Protein AF-0000000080637909 (afdb_homodimer)

Radius of gyration: 21.14 Å; Cα contacts (8 Å, |Δi|>4): 666; chains: 2; bounding box: 39×73×44 Å

Foldseek 3Di:
DKEKEKAKDDDDAFAKIKIKMWIDDPHDTDMDMAIAGTDGRLLRRLVNLLVRLVPDAFAAAYEYEYQDPSNVCCQVPNVVVCVVLVQADPVRHHNPPVVSSVSVNVSPVRYRYHYDHDHQPPPPPVNVVRVVRGVVNSVVNND/DKEKEKAKDDDDAFAKIKIKMWIDDPHDTDMDMAIAGTDGRLLRRLVNLLVRLVPDAFAAAYEYEDQDPSNVCCQVPNVVVCVVLVQADPVRHHNPPVVSSVSNNVSPVRYHYHYDHDHQPPPDPVNVVRVVRGVVNSVVNND

Nearest PDB structures (foldseek):
  3aa2-assembly1_A  TM=9.594E-01  e=4.935E-21  Escherichia coli K-12
  2z1g-assembly1_A  TM=9.583E-01  e=9.365E-21  Escherichia coli
  3aa4-assembly1_A  TM=9.532E-01  e=1.290E-20  Escherichia coli K-12
  1kva-assembly1_A  TM=9.409E-01  e=1.065E-20  Escherichia coli
  1f21-assembly1_A  TM=9.554E-01  e=2.154E-20  Escherichia coli

Organism: Winmispira thermophila (strain ATCC 700085 / DSM 6578 / Z-1203) (NCBI:txid869211)

Secondary structure (DSSP, 8-state):
-EEEEEEEEESSSSEEEEEEEEEEETTEEEEEEEEEEEE-HHHHHHHHHHHHHTTS-TT-EEEEEE--HHHHHIIIIIHHHHHHTTSB-TTSPBPTTHHHHHHHHHHHTTSEEEEEE--TTS--HHHHHHHHHHHHHHHHHH-/-EEEEEEEEESSSSEEEEEEEEEEETTEEEEEEEEEEEE-HHHHHHHHHHHHHTTS-TT-EEEEEE--HHHHHIIIIIHHHHHHTTSB-TTSPBPTTHHHHHHHHHHHTTSEEEEEE--TT---HHHHHHHHHHHHHHHHHH-

Structure (mmCIF, N/CA/C/O backbone):
data_AF-0000000080637909-model_v1
#
loop_
_entity.id
_entity.type
_entity.pdbx_description
1 polymer 'Ribonuclease H'
#
loop_
_atom_site.group_PDB
_atom_site.id
_atom_site.type_symbol
_atom_site.label_atom_id
_atom_site.label_alt_id
_atom_site.label_comp_id
_atom_site.label_asym_id
_atom_site.label_entity_id
_atom_site.label_seq_id
_atom_site.pdbx_PDB_ins_code
_atom_site.Cartn_x
_atom_site.Cartn_y
_atom_site.Cartn_z
_atom_site.occupancy
_atom_site.B_iso_or_equiv
_atom_site.auth_seq_id
_atom_site.auth_comp_id
_atom_site.auth_asym_id
_atom_site.auth_atom_id
_atom_site.pdbx_PDB_model_num
ATOM 1 N N . MET A 1 1 ? -15.547 -10.211 4.965 1 89.69 1 MET A N 1
ATOM 2 C CA . MET A 1 1 ? -14.805 -10.664 3.799 1 89.69 1 MET A CA 1
ATOM 3 C C . MET A 1 1 ? -13.602 -9.766 3.531 1 89.69 1 MET A C 1
ATOM 5 O O . MET A 1 1 ? -13.711 -8.539 3.607 1 89.69 1 MET A O 1
ATOM 9 N N . ILE A 1 2 ? -12.445 -10.398 3.295 1 95.12 2 ILE A N 1
ATOM 10 C CA . ILE A 1 2 ? -11.211 -9.672 3.006 1 95.12 2 ILE A CA 1
ATOM 11 C C . ILE A 1 2 ? -10.961 -9.664 1.501 1 95.12 2 ILE A C 1
ATOM 13 O O . ILE A 1 2 ? -11.023 -10.703 0.846 1 95.12 2 ILE A O 1
ATOM 17 N N . GLU A 1 3 ? -10.844 -8.461 0.945 1 95.62 3 GLU A N 1
ATOM 18 C CA . GLU A 1 3 ? -10.5 -8.352 -0.469 1 95.62 3 GLU A CA 1
ATOM 19 C C . GLU A 1 3 ? -8.992 -8.195 -0.662 1 95.62 3 GLU A C 1
ATOM 21 O O . GLU A 1 3 ? -8.359 -7.395 0.017 1 95.62 3 GLU A O 1
ATOM 26 N N . VAL A 1 4 ? -8.5 -9 -1.581 1 96.81 4 VAL A N 1
ATOM 27 C CA . VAL A 1 4 ? -7.074 -8.992 -1.866 1 96.81 4 VAL A CA 1
ATOM 28 C C . VAL A 1 4 ? -6.844 -8.766 -3.359 1 96.81 4 VAL A C 1
ATOM 30 O O . VAL A 1 4 ? -7.359 -9.508 -4.195 1 96.81 4 VAL A O 1
ATOM 33 N N . TYR A 1 5 ? -6.117 -7.738 -3.648 1 96.25 5 TYR A N 1
ATOM 34 C CA . TYR A 1 5 ? -5.695 -7.453 -5.016 1 96.25 5 TYR A CA 1
ATOM 35 C C . TYR A 1 5 ? -4.199 -7.688 -5.184 1 96.25 5 TYR A C 1
ATOM 37 O O . TYR A 1 5 ? -3.402 -7.332 -4.312 1 96.25 5 TYR A O 1
ATOM 45 N N . THR A 1 6 ? -3.816 -8.328 -6.301 1 97.31 6 THR A N 1
ATOM 46 C CA . THR A 1 6 ? -2.406 -8.656 -6.48 1 97.31 6 THR A CA 1
ATOM 47 C C . THR A 1 6 ? -1.979 -8.414 -7.926 1 97.31 6 THR A C 1
ATOM 49 O O . THR A 1 6 ? -2.807 -8.445 -8.836 1 97.31 6 THR A O 1
ATOM 52 N N . ASP A 1 7 ? -0.712 -8.156 -8.07 1 97.12 7 ASP A N 1
ATOM 53 C CA . ASP A 1 7 ? -0.132 -8.047 -9.406 1 97.12 7 ASP A CA 1
ATOM 54 C C . ASP A 1 7 ? 1.369 -8.328 -9.375 1 97.12 7 ASP A C 1
ATOM 56 O O . ASP A 1 7 ? 2.029 -8.086 -8.359 1 97.12 7 ASP A O 1
ATOM 60 N N . GLY A 1 8 ? 1.866 -8.922 -10.43 1 97.69 8 GLY A N 1
ATOM 61 C CA . GLY A 1 8 ? 3.285 -9.086 -10.703 1 97.69 8 GLY A CA 1
ATOM 62 C C . GLY A 1 8 ? 3.719 -8.438 -12.008 1 97.69 8 GLY A C 1
ATOM 63 O O . GLY A 1 8 ? 2.91 -8.273 -12.922 1 97.69 8 GLY A O 1
ATOM 64 N N . ALA A 1 9 ? 4.953 -8.039 -12.016 1 97.31 9 ALA A N 1
ATOM 65 C CA . ALA A 1 9 ? 5.516 -7.41 -13.211 1 97.31 9 ALA A CA 1
ATOM 66 C C . ALA A 1 9 ? 6.969 -7.824 -13.414 1 97.31 9 ALA A C 1
ATOM 68 O O . ALA A 1 9 ? 7.66 -8.172 -12.461 1 97.31 9 ALA A O 1
ATOM 69 N N . CYS A 1 10 ? 7.367 -7.832 -14.633 1 97.81 10 CYS A N 1
ATOM 70 C CA . CYS A 1 10 ? 8.758 -8.109 -14.977 1 97.81 10 CYS A CA 1
ATOM 71 C C . CYS A 1 10 ? 9.195 -7.27 -16.172 1 97.81 10 CYS A C 1
ATOM 73 O O . CYS A 1 10 ? 8.445 -7.109 -17.141 1 97.81 10 CYS A O 1
ATOM 75 N N . LYS A 1 11 ? 10.352 -6.637 -15.977 1 96.62 11 LYS A N 1
ATOM 76 C CA . LYS A 1 11 ? 11.008 -5.98 -17.109 1 96.62 11 LYS A CA 1
ATOM 77 C C . LYS A 1 11 ? 11.977 -6.93 -17.812 1 96.62 11 LYS A C 1
ATOM 79 O O . LYS A 1 11 ? 13.117 -7.086 -17.375 1 96.62 11 LYS A O 1
ATOM 84 N N . GLY A 1 12 ? 11.539 -7.418 -18.859 1 94.38 12 GLY A N 1
ATOM 85 C CA . GLY A 1 12 ? 12.219 -8.586 -19.391 1 94.38 12 GLY A CA 1
ATOM 86 C C . GLY A 1 12 ? 11.805 -9.875 -18.703 1 94.38 12 GLY A C 1
ATOM 87 O O . GLY A 1 12 ? 11.516 -9.875 -17.5 1 94.38 12 GLY A O 1
ATOM 88 N N . ASN A 1 13 ? 11.742 -10.93 -19.438 1 96.75 13 ASN A N 1
ATOM 89 C CA . ASN A 1 13 ? 11.305 -12.195 -18.859 1 96.75 13 ASN A CA 1
ATOM 90 C C . ASN A 1 13 ? 12.141 -13.367 -19.375 1 96.75 13 ASN A C 1
ATOM 92 O O . ASN A 1 13 ? 11.789 -14.008 -20.359 1 96.75 13 ASN A O 1
ATOM 96 N N . PRO A 1 14 ? 13.211 -13.68 -18.531 1 97.81 14 PRO A N 1
ATOM 97 C CA . PRO A 1 14 ? 13.477 -13.203 -17.172 1 97.81 14 PRO A CA 1
ATOM 98 C C . PRO A 1 14 ? 14.109 -11.812 -17.156 1 97.81 14 PRO A C 1
ATOM 100 O O . PRO A 1 14 ? 14.609 -11.336 -18.172 1 97.81 14 PRO A O 1
ATOM 103 N N . GLY A 1 15 ? 14.031 -11.094 -16.031 1 98.19 15 GLY A N 1
ATOM 104 C CA . GLY A 1 15 ? 14.578 -9.773 -15.742 1 98.19 15 GLY A CA 1
ATOM 105 C C . GLY A 1 15 ? 14.148 -9.227 -14.398 1 98.19 15 GLY A C 1
ATOM 106 O O . GLY A 1 15 ? 13.641 -9.969 -13.555 1 98.19 15 GLY A O 1
ATOM 107 N N . PRO A 1 16 ? 14.414 -7.961 -14.188 1 97.94 16 PRO A N 1
ATOM 108 C CA . PRO A 1 16 ? 13.922 -7.363 -12.945 1 97.94 16 PRO A CA 1
ATOM 109 C C . PRO A 1 16 ? 12.406 -7.484 -12.781 1 97.94 16 PRO A C 1
ATOM 111 O O . PRO A 1 16 ? 11.664 -7.188 -13.719 1 97.94 16 PRO A O 1
ATOM 114 N N . GLY A 1 17 ? 12.008 -7.977 -11.609 1 98.19 17 GLY A N 1
ATOM 115 C CA . GLY A 1 17 ? 10.586 -8.18 -11.352 1 98.19 17 GLY A CA 1
ATOM 116 C C . GLY A 1 17 ? 10.117 -7.527 -10.07 1 98.19 17 GLY A C 1
ATOM 117 O O . GLY A 1 17 ? 10.922 -7.176 -9.203 1 98.19 17 GLY A O 1
ATOM 118 N N . GLY A 1 18 ? 8.859 -7.312 -10.039 1 98.31 18 GLY A N 1
ATOM 119 C CA . GLY A 1 18 ? 8.18 -6.777 -8.859 1 98.31 18 GLY A CA 1
ATOM 120 C C . GLY A 1 18 ? 6.852 -7.449 -8.578 1 98.31 18 GLY A C 1
ATOM 121 O O . GLY A 1 18 ? 6.184 -7.93 -9.5 1 98.31 18 GLY A O 1
ATOM 122 N N . TRP A 1 19 ? 6.531 -7.543 -7.309 1 98.56 19 TRP A N 1
ATOM 123 C CA . TRP A 1 19 ? 5.219 -8.008 -6.859 1 98.56 19 TRP A CA 1
ATOM 124 C C . TRP A 1 19 ? 4.559 -6.973 -5.953 1 98.56 19 TRP A C 1
ATOM 126 O O . TRP A 1 19 ? 5.242 -6.18 -5.301 1 98.56 19 TRP A O 1
ATOM 136 N N . ALA A 1 20 ? 3.271 -6.938 -5.945 1 98.56 20 ALA A N 1
ATOM 137 C CA . ALA A 1 20 ? 2.523 -6.047 -5.059 1 98.56 20 ALA A CA 1
ATOM 138 C C . ALA A 1 20 ? 1.167 -6.645 -4.699 1 98.56 20 ALA A C 1
ATOM 140 O O . ALA A 1 20 ? 0.594 -7.414 -5.473 1 98.56 20 ALA A O 1
ATOM 141 N N . TYR A 1 21 ? 0.692 -6.305 -3.535 1 98.31 21 TYR A N 1
ATOM 142 C CA . TYR A 1 21 ? -0.676 -6.633 -3.148 1 98.31 21 TYR A CA 1
ATOM 143 C C . TYR A 1 21 ? -1.305 -5.496 -2.354 1 98.31 21 TYR A C 1
ATOM 145 O O . TYR A 1 21 ? -0.597 -4.637 -1.8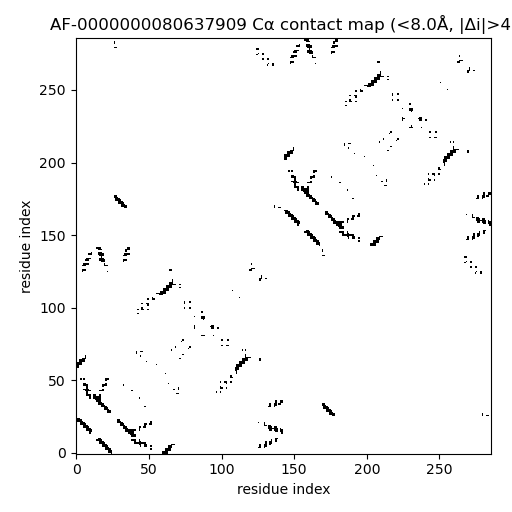19 1 98.31 21 TYR A O 1
ATOM 153 N N . VAL A 1 22 ? -2.551 -5.445 -2.355 1 97.62 22 VAL A N 1
ATOM 154 C CA . VAL A 1 22 ? -3.367 -4.609 -1.48 1 97.62 22 VAL A CA 1
ATOM 155 C C . VAL A 1 22 ? -4.434 -5.461 -0.799 1 97.62 22 VAL A C 1
ATOM 157 O O . VAL A 1 22 ? -5.148 -6.219 -1.462 1 97.62 22 VAL A O 1
ATOM 160 N N . VAL A 1 23 ? -4.492 -5.402 0.494 1 97.69 23 VAL A N 1
ATOM 161 C CA . VAL A 1 23 ? -5.531 -6.047 1.293 1 97.69 23 VAL A CA 1
ATOM 162 C C . VAL A 1 23 ? -6.504 -4.996 1.823 1 97.69 23 VAL A C 1
ATOM 164 O O . VAL A 1 23 ? -6.086 -4.004 2.432 1 97.69 23 VAL A O 1
ATOM 167 N N . VAL A 1 24 ? -7.758 -5.164 1.55 1 95.5 24 VAL A N 1
ATOM 168 C CA . VAL A 1 24 ? -8.781 -4.215 1.975 1 95.5 24 VAL A CA 1
ATOM 169 C C . VAL A 1 24 ? -9.727 -4.883 2.971 1 95.5 24 VAL A C 1
ATOM 171 O O . VAL A 1 24 ? -10.258 -5.965 2.703 1 95.5 24 VAL A O 1
ATOM 174 N N . ARG A 1 25 ? -9.875 -4.191 4.148 1 90.88 25 ARG A N 1
ATOM 175 C CA . ARG A 1 25 ? -10.773 -4.617 5.219 1 90.88 25 ARG A CA 1
ATOM 176 C C . ARG A 1 25 ? -11.609 -3.447 5.727 1 90.88 25 ARG A C 1
ATOM 178 O O . ARG A 1 25 ? -11.07 -2.465 6.242 1 90.88 25 ARG A O 1
ATOM 185 N N . ASP A 1 26 ? -12.969 -3.473 5.668 1 82.62 26 ASP A N 1
ATOM 186 C CA . ASP A 1 26 ? -13.883 -2.51 6.273 1 82.62 26 ASP A CA 1
ATOM 187 C C . ASP A 1 26 ? -13.469 -1.077 5.945 1 82.62 26 ASP A C 1
ATOM 189 O O . ASP A 1 26 ? -13.414 -0.224 6.832 1 82.62 26 ASP A O 1
ATOM 193 N N . GLY A 1 27 ? -12.992 -0.834 4.73 1 78.25 27 GLY A N 1
ATOM 194 C CA . GLY A 1 27 ? -12.758 0.526 4.273 1 78.25 27 GLY A CA 1
ATOM 195 C C . GLY A 1 27 ? -11.328 0.988 4.48 1 78.25 27 GLY A C 1
ATOM 196 O O . GLY A 1 27 ? -10.945 2.072 4.031 1 78.25 27 GLY A O 1
ATOM 197 N N . GLU A 1 28 ? -10.586 0.271 5.246 1 90.12 28 GLU A N 1
ATOM 198 C CA . GLU A 1 28 ? -9.156 0.509 5.414 1 90.12 28 GLU A CA 1
ATOM 199 C C . GLU A 1 28 ? -8.336 -0.638 4.832 1 90.12 28 GLU A C 1
ATOM 201 O O . GLU A 1 28 ? -8.883 -1.691 4.496 1 90.12 28 GLU A O 1
ATOM 206 N N . GLY A 1 29 ? -7.078 -0.314 4.633 1 94.88 29 GLY A N 1
ATOM 207 C CA . GLY A 1 29 ? -6.285 -1.421 4.117 1 94.88 29 GLY A CA 1
ATOM 208 C C . GLY A 1 29 ? -4.793 -1.148 4.137 1 94.88 29 GLY A C 1
ATOM 209 O O . GLY A 1 29 ? -4.352 -0.13 4.672 1 94.88 29 GLY A O 1
ATOM 210 N N . GLU A 1 30 ? -4.125 -2.156 3.713 1 96.88 30 GLU A N 1
ATOM 211 C CA . GLU A 1 30 ? -2.668 -2.115 3.619 1 96.88 30 GLU A CA 1
ATOM 212 C C . GLU A 1 30 ? -2.18 -2.744 2.316 1 96.88 30 GLU A C 1
ATOM 214 O O . GLU A 1 30 ? -2.895 -3.533 1.695 1 96.88 30 GLU A O 1
ATOM 219 N N . GLY A 1 31 ? -1.031 -2.316 1.923 1 96.88 31 GLY A N 1
ATOM 220 C CA . GLY A 1 31 ? -0.341 -2.9 0.784 1 96.88 31 GLY A CA 1
ATOM 221 C C . GLY A 1 31 ? 1.138 -3.127 1.033 1 96.88 31 GLY A C 1
ATOM 222 O O . GLY A 1 31 ? 1.687 -2.643 2.025 1 96.88 31 GLY A O 1
ATOM 223 N N . ALA A 1 32 ? 1.689 -3.926 0.204 1 98.19 32 ALA A N 1
ATOM 224 C CA . ALA A 1 32 ? 3.137 -4.121 0.196 1 98.19 32 ALA A CA 1
ATOM 225 C C . ALA A 1 32 ? 3.639 -4.449 -1.206 1 98.19 32 ALA A C 1
ATOM 227 O O . ALA A 1 32 ? 2.85 -4.781 -2.094 1 98.19 32 ALA A O 1
ATOM 228 N N . PHE A 1 33 ? 4.867 -4.246 -1.391 1 98.38 33 PHE A N 1
ATOM 229 C CA . PHE A 1 33 ? 5.508 -4.531 -2.67 1 98.38 33 PHE A CA 1
ATOM 230 C C . PHE A 1 33 ? 6.977 -4.883 -2.473 1 98.38 33 PHE A C 1
ATOM 232 O O . PHE A 1 33 ? 7.57 -4.551 -1.445 1 98.38 33 PHE A O 1
ATOM 239 N N . GLY A 1 34 ? 7.531 -5.57 -3.365 1 97.81 34 GLY A N 1
ATOM 240 C CA . GLY A 1 34 ? 8.938 -5.949 -3.41 1 97.81 34 GLY A CA 1
ATOM 241 C C . GLY A 1 34 ? 9.398 -6.359 -4.797 1 97.81 34 GLY A C 1
ATOM 242 O O . GLY A 1 34 ? 8.617 -6.336 -5.75 1 97.81 34 GLY A O 1
ATOM 243 N N . GLY A 1 35 ? 10.672 -6.531 -4.926 1 96.75 35 GLY A N 1
ATOM 244 C CA . GLY A 1 35 ? 11.211 -6.863 -6.234 1 96.75 35 GLY A CA 1
ATOM 245 C C . GLY A 1 35 ? 12.453 -7.727 -6.168 1 96.75 35 GLY A C 1
ATOM 246 O O . GLY A 1 35 ? 13.016 -7.941 -5.09 1 96.75 35 GLY A O 1
ATOM 247 N N . GLU A 1 36 ? 12.734 -8.312 -7.266 1 96.88 36 GLU A N 1
ATOM 248 C CA . GLU A 1 36 ? 13.945 -9.102 -7.469 1 96.88 36 GLU A CA 1
ATOM 249 C C . GLU A 1 36 ? 14.656 -8.695 -8.75 1 96.88 36 GLU A C 1
ATOM 251 O O . GLU A 1 36 ? 14.016 -8.383 -9.758 1 96.88 36 GLU A O 1
ATOM 256 N N . ARG A 1 37 ? 15.898 -8.711 -8.742 1 96.56 37 ARG A N 1
ATOM 257 C CA . ARG A 1 37 ? 16.703 -8.242 -9.859 1 96.56 37 ARG A CA 1
ATOM 258 C C . ARG A 1 37 ? 16.578 -9.18 -11.055 1 96.56 37 ARG A C 1
ATOM 260 O O . ARG A 1 37 ? 16.656 -8.742 -12.211 1 96.56 37 ARG A O 1
ATOM 267 N N . MET A 1 38 ? 16.438 -10.414 -10.797 1 98.25 38 MET A N 1
ATOM 268 C CA . MET A 1 38 ? 16.359 -11.445 -11.82 1 98.25 38 MET A CA 1
ATOM 269 C C . MET A 1 38 ? 15.312 -12.492 -11.461 1 98.25 38 MET A C 1
ATOM 271 O O . MET A 1 38 ? 15.539 -13.32 -10.578 1 98.25 38 MET A O 1
ATOM 275 N N . THR A 1 39 ? 14.266 -12.523 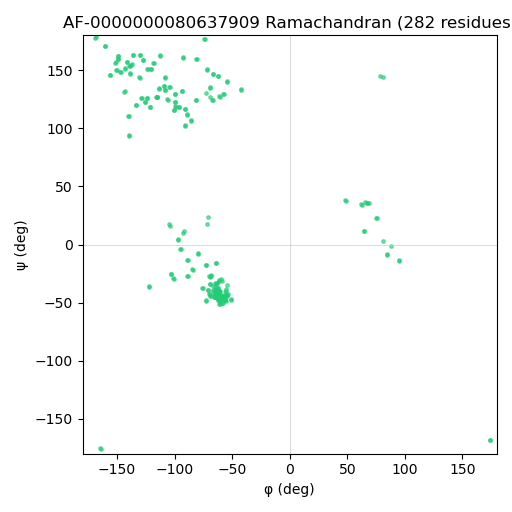-12.18 1 98.44 39 THR A N 1
ATOM 276 C CA . THR A 1 39 ? 13.125 -13.391 -11.914 1 98.44 39 THR A CA 1
ATOM 277 C C . THR A 1 39 ? 12.219 -13.477 -13.141 1 98.44 39 THR A C 1
ATOM 279 O O . THR A 1 39 ? 12.617 -13.086 -14.242 1 98.44 39 THR A O 1
ATOM 282 N N . THR A 1 40 ? 11.07 -14.172 -13 1 98.56 40 THR A N 1
ATOM 283 C CA . THR A 1 40 ? 10.078 -14.242 -14.07 1 98.56 40 THR A CA 1
ATOM 284 C C . THR A 1 40 ? 8.75 -13.648 -13.609 1 98.56 40 THR A C 1
ATOM 286 O O . THR A 1 40 ? 8.5 -13.516 -12.406 1 98.56 40 THR A O 1
ATOM 289 N N . ASN A 1 41 ? 8 -13.227 -14.617 1 98.25 41 ASN A N 1
ATOM 290 C CA . ASN A 1 41 ? 6.695 -12.641 -14.32 1 98.25 41 ASN A CA 1
ATOM 291 C C . ASN A 1 41 ? 5.824 -13.594 -13.508 1 98.25 41 ASN A C 1
ATOM 293 O O . ASN A 1 41 ? 5.211 -13.188 -12.523 1 98.25 41 ASN A O 1
ATOM 297 N N . ASN A 1 42 ? 5.871 -14.875 -13.867 1 98.44 42 ASN A N 1
ATOM 298 C CA . ASN A 1 42 ? 5.055 -15.867 -13.172 1 98.44 42 ASN A CA 1
ATOM 299 C C . ASN A 1 42 ? 5.426 -15.961 -11.695 1 98.44 42 ASN A C 1
ATOM 301 O O . ASN A 1 42 ? 4.547 -16.047 -10.836 1 98.44 42 ASN A O 1
ATOM 305 N N . ARG A 1 43 ? 6.695 -15.938 -11.391 1 98.75 43 ARG A N 1
ATOM 306 C CA . ARG A 1 43 ? 7.141 -15.992 -10 1 98.75 43 ARG A CA 1
ATOM 307 C C . ARG A 1 43 ? 6.641 -14.781 -9.219 1 98.75 43 ARG A C 1
ATOM 309 O O . ARG A 1 43 ? 6.234 -14.914 -8.055 1 98.75 43 ARG A O 1
ATOM 316 N N . MET A 1 44 ? 6.633 -13.617 -9.906 1 98.75 44 MET A N 1
ATOM 317 C CA . MET A 1 44 ? 6.199 -12.383 -9.242 1 98.75 44 MET A CA 1
ATOM 318 C C . MET A 1 44 ? 4.699 -12.406 -8.984 1 98.75 44 MET A C 1
ATOM 320 O O . MET A 1 44 ? 4.238 -11.953 -7.938 1 98.75 44 MET A O 1
ATOM 324 N N . GLU A 1 45 ? 4.016 -12.938 -9.977 1 98.5 45 GLU A N 1
ATOM 325 C CA . GLU A 1 45 ? 2.574 -13.094 -9.797 1 98.5 45 GLU A CA 1
ATOM 326 C C . GLU A 1 45 ? 2.262 -14.023 -8.625 1 98.5 45 GLU A C 1
ATOM 328 O O . GLU A 1 45 ? 1.389 -13.727 -7.809 1 98.5 45 GLU A O 1
ATOM 333 N N . LEU A 1 46 ? 2.947 -15.102 -8.5 1 98.75 46 LEU A N 1
ATOM 334 C CA . LEU A 1 46 ? 2.758 -16.047 -7.414 1 98.75 46 LEU A CA 1
ATOM 335 C C . LEU A 1 46 ? 3.117 -15.422 -6.074 1 98.75 46 LEU A C 1
ATOM 337 O O . LEU A 1 46 ? 2.359 -15.539 -5.105 1 98.75 46 LEU A O 1
ATOM 341 N N . LEU A 1 47 ? 4.211 -14.75 -6.074 1 98.69 47 LEU A N 1
ATOM 342 C CA . LEU A 1 47 ? 4.695 -14.156 -4.832 1 98.69 47 LEU A CA 1
ATOM 343 C C . LEU A 1 47 ? 3.725 -13.102 -4.312 1 98.69 47 LEU A C 1
ATOM 345 O O . LEU A 1 47 ? 3.529 -12.977 -3.104 1 98.69 47 LEU A O 1
ATOM 349 N N . ALA A 1 48 ? 3.16 -12.344 -5.207 1 98.69 48 ALA A N 1
ATOM 350 C CA . ALA A 1 48 ? 2.191 -11.32 -4.809 1 98.69 48 ALA A CA 1
ATOM 351 C C . ALA A 1 48 ? 1.044 -11.938 -4.012 1 98.69 48 ALA A C 1
ATOM 353 O O . ALA A 1 48 ? 0.672 -11.43 -2.951 1 98.69 48 ALA A O 1
ATOM 354 N N . VAL A 1 49 ? 0.502 -13.039 -4.484 1 98.62 49 VAL A N 1
ATOM 355 C CA . VAL A 1 49 ? -0.614 -13.703 -3.826 1 98.62 49 VAL A CA 1
ATOM 356 C C . VAL A 1 49 ? -0.147 -14.312 -2.506 1 98.62 49 VAL A C 1
ATOM 358 O O . VAL A 1 49 ? -0.829 -14.195 -1.485 1 98.62 49 VAL A O 1
ATOM 361 N N . ILE A 1 50 ? 0.998 -14.953 -2.539 1 98.75 50 ILE A N 1
ATOM 362 C CA . ILE A 1 50 ? 1.548 -15.594 -1.351 1 98.75 50 ILE A CA 1
ATOM 363 C C . ILE A 1 50 ? 1.733 -14.562 -0.242 1 98.75 50 ILE A C 1
ATOM 365 O O . ILE A 1 50 ? 1.272 -14.766 0.885 1 98.75 50 ILE A O 1
ATOM 369 N N . LYS A 1 51 ? 2.375 -13.477 -0.585 1 98.44 51 LYS A N 1
ATOM 370 C CA . LYS A 1 51 ? 2.635 -12.43 0.399 1 98.44 51 LYS A CA 1
ATOM 371 C C . LYS A 1 51 ? 1.331 -11.852 0.944 1 98.44 51 LYS A C 1
ATOM 373 O O . LYS A 1 51 ? 1.234 -11.539 2.133 1 98.44 51 LYS A O 1
ATOM 378 N N . ALA A 1 52 ? 0.377 -11.68 0.093 1 98.31 52 ALA A N 1
ATOM 379 C CA . ALA A 1 52 ? -0.923 -11.172 0.525 1 98.31 52 ALA A CA 1
ATOM 380 C C . ALA A 1 52 ? -1.584 -12.133 1.511 1 98.31 52 ALA A C 1
ATOM 382 O O . ALA A 1 52 ? -2.094 -11.711 2.551 1 98.31 52 ALA A O 1
ATOM 383 N N . LEU A 1 53 ? -1.595 -13.422 1.209 1 98 53 LEU A N 1
ATOM 384 C CA . LEU A 1 53 ? -2.273 -14.414 2.035 1 98 53 LEU A CA 1
ATOM 385 C C . LEU A 1 53 ? -1.573 -14.578 3.381 1 98 53 LEU A C 1
ATOM 387 O O . LEU A 1 53 ? -2.203 -14.938 4.375 1 98 53 LEU A O 1
ATOM 391 N N . GLU A 1 54 ? -0.267 -14.289 3.414 1 97.62 54 GLU A N 1
ATOM 392 C CA . GLU A 1 54 ? 0.473 -14.32 4.672 1 97.62 54 GLU A CA 1
ATOM 393 C C . GLU A 1 54 ? -0.044 -13.258 5.641 1 97.62 54 GLU A C 1
ATOM 395 O O . GLU A 1 54 ? 0.224 -13.32 6.84 1 97.62 54 GLU A O 1
ATOM 400 N N . ARG A 1 55 ? -0.804 -12.297 5.145 1 95.69 55 ARG A N 1
ATOM 401 C CA . ARG A 1 55 ? -1.329 -11.219 5.969 1 95.69 55 ARG A CA 1
ATOM 402 C C . ARG A 1 55 ? -2.738 -11.531 6.457 1 95.69 55 ARG A C 1
ATOM 404 O O . ARG A 1 55 ? -3.338 -10.742 7.195 1 95.69 55 ARG A O 1
ATOM 411 N N . VAL A 1 56 ? -3.293 -12.625 6.035 1 95.75 56 VAL A N 1
ATOM 412 C CA . VAL A 1 56 ? -4.66 -13 6.391 1 95.75 56 VAL A CA 1
ATOM 413 C C . VAL A 1 56 ? -4.641 -14.102 7.445 1 95.75 56 VAL A C 1
ATOM 415 O O . VAL A 1 56 ? -3.893 -15.078 7.32 1 95.75 56 VAL A O 1
ATOM 418 N N . ASP A 1 57 ? -5.465 -13.969 8.43 1 95.06 57 ASP A N 1
ATOM 419 C CA . ASP A 1 57 ? -5.535 -14.969 9.492 1 95.06 57 ASP A CA 1
ATOM 420 C C . ASP A 1 57 ? -6.191 -16.25 9 1 95.06 57 ASP A C 1
ATOM 422 O O . ASP A 1 57 ? -7.082 -16.219 8.148 1 95.06 57 ASP A O 1
ATOM 426 N N . ALA A 1 58 ? -5.738 -17.312 9.648 1 95.56 58 ALA A N 1
ATOM 427 C CA . ALA A 1 58 ? -6.348 -18.609 9.328 1 95.56 58 ALA A CA 1
ATOM 428 C C . ALA A 1 58 ? -7.863 -18.547 9.5 1 95.56 58 ALA A C 1
ATOM 430 O O . ALA A 1 58 ? -8.367 -17.953 10.453 1 95.56 58 ALA A O 1
ATOM 431 N N . GLY A 1 59 ? -8.531 -19.172 8.617 1 96 59 GLY A N 1
ATOM 432 C CA . GLY A 1 59 ? -9.984 -19.203 8.664 1 96 59 GLY A CA 1
ATOM 433 C C . GLY A 1 59 ? -10.633 -18 8.016 1 96 59 GLY A C 1
ATOM 434 O O . GLY A 1 59 ? -11.859 -17.938 7.895 1 96 59 GLY A O 1
ATOM 435 N N . GLY A 1 60 ? -9.828 -17.062 7.688 1 96 60 GLY A N 1
ATOM 436 C CA . GLY A 1 60 ? -10.367 -15.883 7.027 1 96 60 GLY A CA 1
ATOM 437 C C . GLY A 1 60 ? -11.008 -16.188 5.688 1 96 60 GLY A C 1
ATOM 438 O O . GLY A 1 60 ? -10.602 -17.141 5.004 1 96 60 GLY A O 1
ATOM 439 N N . ARG A 1 61 ? -12.086 -15.453 5.379 1 96.5 61 ARG A N 1
ATOM 440 C CA . ARG A 1 61 ? -12.695 -15.516 4.051 1 96.5 61 ARG A CA 1
ATOM 441 C C . ARG A 1 61 ? -12.086 -14.461 3.127 1 96.5 61 ARG A C 1
ATOM 443 O O . ARG A 1 61 ? -12.195 -13.258 3.389 1 96.5 61 ARG A O 1
ATOM 450 N N . VAL A 1 62 ? -11.422 -14.922 2.059 1 97.25 62 VAL A N 1
ATOM 451 C CA . VAL A 1 62 ? -10.609 -14.039 1.228 1 97.25 62 VAL A CA 1
ATOM 452 C C . VAL A 1 62 ? -11.078 -14.117 -0.223 1 97.25 62 VAL A C 1
ATOM 454 O O . VAL A 1 62 ? -11.289 -15.211 -0.757 1 97.25 62 VAL A O 1
ATOM 457 N N . ARG A 1 63 ? -11.359 -13.055 -0.771 1 96.38 63 ARG A N 1
ATOM 458 C CA . ARG A 1 63 ? -11.555 -12.945 -2.213 1 96.38 63 ARG A CA 1
ATOM 459 C C . ARG A 1 63 ? -10.312 -12.367 -2.889 1 96.38 63 ARG A C 1
ATOM 461 O O . ARG A 1 63 ? -9.953 -11.211 -2.645 1 96.38 63 ARG A O 1
ATOM 468 N N . VAL A 1 64 ? -9.609 -13.117 -3.77 1 96.88 64 VAL A N 1
ATOM 469 C CA . VAL A 1 64 ? -8.383 -12.695 -4.441 1 96.88 64 VAL A CA 1
ATOM 470 C C . VAL A 1 64 ? -8.711 -12.227 -5.859 1 96.88 64 VAL A C 1
ATOM 472 O O . VAL A 1 64 ? -9.266 -12.977 -6.66 1 96.88 64 VAL A O 1
ATOM 475 N N . TYR A 1 65 ? -8.414 -10.984 -6.098 1 95.38 65 TYR A N 1
ATOM 476 C CA . TYR A 1 65 ? -8.516 -10.406 -7.43 1 95.38 65 TYR A CA 1
ATOM 477 C C . TYR A 1 65 ? -7.164 -10.422 -8.141 1 95.38 65 TYR A C 1
ATOM 479 O O . TYR A 1 65 ? -6.195 -9.836 -7.648 1 95.38 65 TYR A O 1
ATOM 487 N N . THR A 1 66 ? -7.043 -11.102 -9.242 1 95 66 THR A N 1
ATOM 488 C CA . THR A 1 66 ? -5.801 -11.164 -10.008 1 95 66 THR A CA 1
ATOM 489 C C . THR A 1 66 ? -6.098 -11.289 -11.5 1 95 66 THR A C 1
ATOM 491 O O . THR A 1 66 ? -7.113 -11.875 -11.891 1 95 66 THR A O 1
ATOM 494 N N . ASP A 1 67 ? -5.273 -10.758 -12.266 1 93.75 67 ASP A N 1
ATOM 495 C CA . ASP A 1 67 ? -5.43 -10.93 -13.703 1 93.75 67 ASP A CA 1
ATOM 496 C C . ASP A 1 67 ? -4.551 -12.062 -14.227 1 93.75 67 ASP A C 1
ATOM 498 O O . ASP A 1 67 ? -4.441 -12.266 -15.438 1 93.75 67 ASP A O 1
ATOM 502 N N . SER A 1 68 ? -3.871 -12.773 -13.383 1 95.75 68 SER A N 1
ATOM 503 C CA . SER A 1 68 ? -2.986 -13.867 -13.789 1 95.75 68 SER A CA 1
ATOM 504 C C . SER A 1 68 ? -3.754 -15.172 -13.945 1 95.75 68 SER A C 1
ATOM 506 O O . SER A 1 68 ? -4.062 -15.844 -12.953 1 95.75 68 SER A O 1
ATOM 508 N N . GLU A 1 69 ? -3.922 -15.547 -15.18 1 94.44 69 GLU A N 1
ATOM 509 C CA . GLU A 1 69 ? -4.512 -16.844 -15.445 1 94.44 69 GLU A CA 1
ATOM 510 C C . GLU A 1 69 ? -3.607 -17.984 -14.953 1 94.44 69 GLU A C 1
ATOM 512 O O . GLU A 1 69 ? -4.094 -19.016 -14.5 1 94.44 69 GLU A O 1
ATOM 517 N N . TYR A 1 70 ? -2.312 -17.688 -15.055 1 96.5 70 TYR A N 1
ATOM 518 C CA . TYR A 1 70 ? -1.32 -18.656 -14.578 1 96.5 70 TYR A CA 1
ATOM 519 C C . TYR A 1 70 ? -1.556 -19.016 -13.117 1 96.5 70 TYR A C 1
ATOM 521 O O . TYR A 1 70 ? -1.636 -20.188 -12.766 1 96.5 70 TYR A O 1
ATOM 529 N N . VAL A 1 71 ? -1.75 -18.047 -12.273 1 97.69 71 VAL A N 1
ATOM 530 C CA . VAL A 1 71 ? -1.936 -18.281 -10.844 1 97.69 71 VAL A CA 1
ATOM 531 C C . VAL A 1 71 ? -3.314 -18.891 -10.594 1 97.69 71 VAL A C 1
ATOM 533 O O . VAL A 1 71 ? -3.436 -19.891 -9.891 1 97.69 71 VAL A O 1
ATOM 536 N N . ARG A 1 72 ? -4.297 -18.281 -11.195 1 96 72 ARG A N 1
ATOM 537 C CA . ARG A 1 72 ? -5.668 -18.719 -10.938 1 96 72 ARG A CA 1
ATOM 538 C C . ARG A 1 72 ? -5.867 -20.172 -11.367 1 96 72 ARG A C 1
ATOM 540 O O . ARG A 1 72 ? -6.328 -21 -10.57 1 96 72 ARG A O 1
ATOM 547 N N . ARG A 1 73 ? -5.496 -20.484 -12.539 1 96.06 73 ARG A N 1
ATOM 548 C CA . ARG A 1 73 ? -5.688 -21.844 -13.039 1 96.06 73 ARG A CA 1
ATOM 549 C C . ARG A 1 73 ? -4.762 -22.828 -12.328 1 96.06 73 ARG A C 1
ATOM 551 O O . ARG A 1 73 ? -5.152 -23.969 -12.055 1 96.06 73 ARG A O 1
ATOM 558 N N . GLY A 1 74 ? -3.527 -22.406 -12.141 1 96.81 74 GLY A N 1
ATOM 559 C CA . GLY A 1 74 ? -2.602 -23.266 -11.43 1 96.81 74 GLY A CA 1
ATOM 560 C C . GLY A 1 74 ? -3.15 -23.766 -10.102 1 96.81 74 GLY A C 1
ATOM 561 O O . GLY A 1 74 ? -3.15 -24.969 -9.836 1 96.81 74 GLY A O 1
ATOM 562 N N . ILE A 1 75 ? -3.717 -22.891 -9.281 1 96.75 75 ILE A N 1
ATOM 563 C CA . ILE A 1 75 ? -4.098 -23.219 -7.91 1 96.75 75 ILE A CA 1
ATOM 564 C C . ILE A 1 75 ? -5.484 -23.875 -7.906 1 96.75 75 ILE A C 1
ATOM 566 O O . ILE A 1 75 ? -5.809 -24.641 -7.008 1 96.75 75 ILE A O 1
ATOM 570 N N . THR A 1 76 ? -6.281 -23.625 -8.984 1 95.25 76 THR A N 1
ATOM 571 C CA . THR A 1 76 ? -7.652 -24.109 -8.945 1 95.25 76 THR A CA 1
ATOM 572 C C . THR A 1 76 ? -7.809 -25.359 -9.805 1 95.25 76 THR A C 1
ATOM 574 O O . THR A 1 76 ? -8.695 -26.188 -9.562 1 95.25 76 THR A O 1
ATOM 577 N N . GLU A 1 77 ? -6.953 -25.531 -10.82 1 95.5 77 GLU A N 1
ATOM 578 C CA . GLU A 1 77 ? -7.195 -26.578 -11.805 1 95.5 77 GLU A CA 1
ATOM 579 C C . GLU A 1 77 ? -6.02 -27.547 -11.875 1 95.5 77 GLU A C 1
ATOM 581 O O . GLU A 1 77 ? -6.207 -28.75 -12.094 1 95.5 77 GLU A O 1
ATOM 586 N N . TRP A 1 78 ? -4.859 -27.031 -11.719 1 96.62 78 TRP A N 1
ATOM 587 C CA . TRP A 1 78 ? -3.697 -27.828 -12.086 1 96.62 78 TRP A CA 1
ATOM 588 C C . TRP A 1 78 ? -3.045 -28.438 -10.852 1 96.62 78 TRP A C 1
ATOM 590 O O . TRP A 1 78 ? -2.486 -29.547 -10.906 1 96.62 78 TRP A O 1
ATOM 600 N N . ILE A 1 79 ? -3.135 -27.812 -9.703 1 96.44 79 ILE A N 1
ATOM 601 C CA . ILE A 1 79 ? -2.264 -28.109 -8.578 1 96.44 79 ILE A CA 1
ATOM 602 C C . ILE A 1 79 ? -2.543 -29.516 -8.07 1 96.44 79 ILE A C 1
ATOM 604 O O . ILE A 1 79 ? -1.62 -30.234 -7.68 1 96.44 79 ILE A O 1
ATOM 608 N N . ASP A 1 80 ? -3.742 -29.984 -8.078 1 95.5 80 ASP A N 1
ATOM 609 C CA . ASP A 1 80 ? -4.074 -31.312 -7.594 1 95.5 80 ASP A CA 1
ATOM 610 C C . ASP A 1 80 ? -3.373 -32.375 -8.422 1 95.5 80 ASP A C 1
ATOM 612 O O . ASP A 1 80 ? -2.85 -33.375 -7.875 1 95.5 80 ASP A O 1
ATOM 616 N N . ARG A 1 81 ? -3.469 -32.125 -9.664 1 96.06 81 ARG A N 1
ATOM 617 C CA . ARG A 1 81 ? -2.799 -33.062 -10.555 1 96.06 81 ARG A CA 1
ATOM 618 C C . ARG A 1 81 ? -1.289 -33.062 -10.344 1 96.06 81 ARG A C 1
ATOM 620 O O . ARG A 1 81 ? -0.638 -34.094 -10.359 1 96.06 81 ARG A O 1
ATOM 627 N N . TRP A 1 82 ? -0.712 -31.828 -10.188 1 96.94 82 TRP A N 1
ATOM 628 C CA . TRP A 1 82 ? 0.719 -31.719 -9.922 1 96.94 82 TRP A CA 1
ATOM 629 C C . TRP A 1 82 ? 1.105 -32.469 -8.664 1 96.94 82 TRP A C 1
ATOM 631 O O . TRP A 1 82 ? 2.1 -33.219 -8.656 1 96.94 82 TRP A O 1
ATOM 641 N N . LEU A 1 83 ? 0.321 -32.312 -7.641 1 95.44 83 LEU A N 1
ATOM 642 C CA . LEU A 1 83 ? 0.569 -33 -6.375 1 95.44 83 LEU A CA 1
ATOM 643 C C . LEU A 1 83 ? 0.514 -34.531 -6.562 1 95.44 83 LEU A C 1
ATOM 645 O O . LEU A 1 83 ? 1.396 -35.25 -6.086 1 95.44 83 LEU A O 1
ATOM 649 N N . ALA A 1 84 ? -0.412 -35.031 -7.281 1 95.5 84 ALA A N 1
ATOM 650 C CA . ALA A 1 84 ? -0.641 -36.438 -7.473 1 95.5 84 ALA A CA 1
ATOM 651 C C . ALA A 1 84 ? 0.468 -37.094 -8.312 1 95.5 84 ALA A C 1
ATOM 653 O O . ALA A 1 84 ? 0.771 -38.25 -8.164 1 95.5 84 ALA A O 1
ATOM 654 N N . ASN A 1 85 ? 1.062 -36.25 -9.156 1 96 85 ASN A N 1
ATOM 655 C CA . ASN A 1 85 ? 2.055 -36.781 -10.086 1 96 85 ASN A CA 1
ATOM 656 C C . ASN A 1 85 ? 3.475 -36.438 -9.656 1 96 85 ASN A C 1
ATOM 658 O O . ASN A 1 85 ? 4.383 -36.344 -10.484 1 96 85 ASN A O 1
ATOM 662 N N . GLY A 1 86 ? 3.625 -36.031 -8.406 1 96.62 86 GLY A N 1
ATOM 663 C CA . GLY A 1 86 ? 4.945 -35.719 -7.883 1 96.62 86 GLY A CA 1
ATOM 664 C C . GLY A 1 86 ? 5.559 -34.469 -8.5 1 96.62 86 GLY A C 1
ATOM 665 O O . GLY A 1 86 ? 6.746 -34.469 -8.828 1 96.62 86 GLY A O 1
ATOM 666 N N . TRP A 1 87 ? 4.668 -33.438 -8.797 1 97.38 87 TRP A N 1
ATOM 667 C CA . TRP A 1 87 ? 5.055 -32.156 -9.32 1 97.38 87 TRP A CA 1
ATOM 668 C C . TRP A 1 87 ? 5.641 -32.281 -10.719 1 97.38 87 TRP A C 1
ATOM 670 O O . TRP A 1 87 ? 6.645 -31.625 -11.039 1 97.38 87 TRP A O 1
ATOM 680 N N . LYS A 1 88 ? 5.074 -33.156 -11.406 1 96.25 88 LYS A N 1
ATOM 681 C CA . LYS A 1 88 ? 5.348 -33.281 -12.836 1 96.25 88 LYS A CA 1
ATOM 682 C C . LYS A 1 88 ? 4.156 -32.812 -13.664 1 96.25 88 LYS A C 1
ATOM 684 O O . LYS A 1 88 ? 3.002 -33 -13.281 1 96.25 88 LYS A O 1
ATOM 689 N N . THR A 1 89 ? 4.48 -32.156 -14.805 1 93.56 89 THR A N 1
ATOM 690 C CA . THR A 1 89 ? 3.418 -31.781 -15.727 1 93.56 89 THR A CA 1
ATOM 691 C C . THR A 1 89 ? 2.889 -33 -16.484 1 93.56 89 THR A C 1
ATOM 693 O O . THR A 1 89 ? 3.391 -34.094 -16.312 1 93.56 89 THR A O 1
ATOM 696 N N . ARG A 1 90 ? 1.844 -32.75 -17.312 1 90.44 90 ARG A N 1
ATOM 697 C CA . ARG A 1 90 ? 1.252 -33.844 -18.094 1 90.44 90 ARG A CA 1
ATOM 698 C C . ARG A 1 90 ? 2.289 -34.5 -19 1 90.44 90 ARG A C 1
ATOM 700 O O . ARG A 1 90 ? 2.252 -35.719 -19.234 1 90.44 90 ARG A O 1
ATOM 707 N N . ASP A 1 91 ? 3.227 -33.75 -19.438 1 92.56 91 ASP A N 1
ATOM 708 C CA . ASP A 1 91 ? 4.266 -34.25 -20.328 1 92.56 91 ASP A CA 1
ATOM 709 C C . ASP A 1 91 ? 5.477 -34.75 -19.547 1 92.56 91 ASP A C 1
ATOM 711 O O . ASP A 1 91 ? 6.57 -34.875 -20.094 1 92.56 91 ASP A O 1
ATOM 715 N N . ARG A 1 92 ? 5.328 -34.875 -18.25 1 92.44 92 ARG A N 1
ATOM 716 C CA . ARG A 1 92 ? 6.297 -35.5 -17.344 1 92.44 92 ARG A CA 1
ATOM 717 C C . ARG A 1 92 ? 7.484 -34.562 -17.109 1 92.44 92 ARG A C 1
ATOM 719 O O . ARG A 1 92 ? 8.602 -35.031 -16.875 1 92.44 92 ARG A O 1
ATOM 72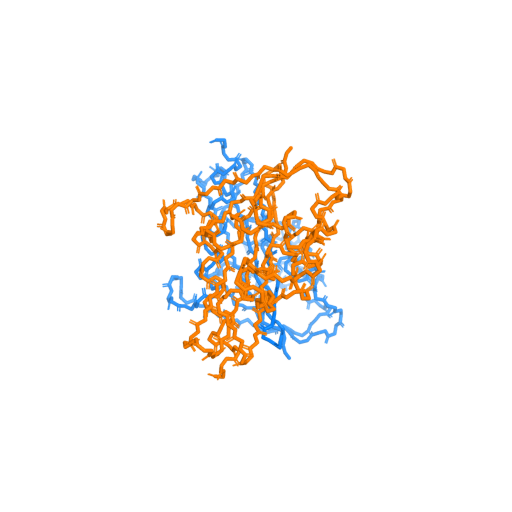6 N N . ARG A 1 93 ? 7.238 -33.312 -17.328 1 95.69 93 ARG A N 1
ATOM 727 C CA . ARG A 1 93 ? 8.266 -32.344 -17 1 95.69 93 ARG A CA 1
ATOM 728 C C . ARG A 1 93 ? 8.078 -31.797 -15.594 1 95.69 93 ARG A C 1
ATOM 730 O O . ARG A 1 93 ? 6.984 -31.875 -15.031 1 95.69 93 ARG A O 1
ATOM 737 N N . ASP A 1 94 ? 9.109 -31.25 -15.102 1 96.81 94 ASP A N 1
ATOM 738 C CA . ASP A 1 94 ? 9.031 -30.656 -13.773 1 96.81 94 ASP A CA 1
ATOM 739 C C . ASP A 1 94 ? 8.148 -29.406 -13.789 1 96.81 94 ASP A C 1
ATOM 741 O O . ASP A 1 94 ? 8.242 -28.578 -14.711 1 96.81 94 ASP A O 1
ATOM 745 N N . VAL A 1 95 ? 7.289 -29.297 -12.836 1 97.69 95 VAL A N 1
ATOM 746 C CA . VAL A 1 95 ? 6.473 -28.094 -12.703 1 97.69 95 VAL A CA 1
ATOM 747 C C . VAL A 1 95 ? 7.363 -26.906 -12.344 1 97.69 95 VAL A C 1
ATOM 749 O O . VAL A 1 95 ? 8.148 -26.969 -11.391 1 97.69 95 VAL A O 1
ATOM 752 N N . LYS A 1 96 ? 7.266 -25.906 -13.156 1 97.19 96 LYS A N 1
ATOM 753 C CA . LYS A 1 96 ? 8.008 -24.688 -12.852 1 97.19 96 LYS A CA 1
ATOM 754 C C . LYS A 1 96 ? 7.473 -24.016 -11.586 1 97.19 96 LYS A C 1
ATOM 756 O O . LYS A 1 96 ? 6.277 -24.094 -11.297 1 97.19 96 LYS A O 1
ATOM 761 N N . ASN A 1 97 ? 8.375 -23.359 -10.789 1 98.12 97 ASN A N 1
ATOM 762 C CA . ASN A 1 97 ? 8.031 -22.594 -9.602 1 98.12 97 ASN A CA 1
ATOM 763 C C . ASN A 1 97 ? 7.398 -23.469 -8.523 1 98.12 97 ASN A C 1
ATOM 765 O O . ASN A 1 97 ? 6.48 -23.031 -7.824 1 98.12 97 ASN A O 1
ATOM 769 N N . ARG A 1 98 ? 7.801 -24.594 -8.445 1 98.25 98 ARG A N 1
ATOM 770 C CA . ARG A 1 98 ? 7.258 -25.547 -7.473 1 98.25 98 ARG A CA 1
ATOM 771 C C . ARG A 1 98 ? 7.336 -24.984 -6.059 1 98.25 98 ARG A C 1
ATOM 773 O O . ARG A 1 98 ? 6.398 -25.125 -5.273 1 98.25 98 ARG A O 1
ATOM 780 N N . ASP A 1 99 ? 8.461 -24.422 -5.773 1 98.44 99 ASP A N 1
ATOM 781 C CA . ASP A 1 99 ? 8.656 -23.859 -4.441 1 98.44 99 ASP A CA 1
ATOM 782 C C . ASP A 1 99 ? 7.539 -22.875 -4.086 1 98.44 99 ASP A C 1
ATOM 784 O O . ASP A 1 99 ? 7 -22.922 -2.979 1 98.44 99 ASP A O 1
ATOM 788 N N . LEU A 1 100 ? 7.168 -22.062 -4.977 1 98.69 100 LEU A N 1
ATOM 789 C CA . LEU A 1 100 ? 6.129 -21.078 -4.738 1 98.69 100 LEU A CA 1
ATOM 790 C C . LEU A 1 100 ? 4.75 -21.719 -4.746 1 98.69 100 LEU A C 1
ATOM 792 O O . LEU A 1 100 ? 3.877 -21.344 -3.959 1 98.69 100 LEU A O 1
ATOM 796 N N . TRP A 1 101 ? 4.566 -22.656 -5.594 1 98.56 101 TRP A N 1
ATOM 797 C CA . TRP A 1 101 ? 3.287 -23.344 -5.633 1 98.56 101 TRP A CA 1
ATOM 798 C C . TRP A 1 101 ? 3.02 -24.062 -4.32 1 98.56 101 TRP A C 1
ATOM 800 O O . TRP A 1 101 ? 1.899 -24.047 -3.803 1 98.56 101 TRP A O 1
ATOM 810 N N . GLU A 1 102 ? 4.008 -24.719 -3.785 1 98.12 102 GLU A N 1
ATOM 811 C CA . GLU A 1 102 ? 3.855 -25.422 -2.51 1 98.12 102 GLU A CA 1
ATOM 812 C C . GLU A 1 102 ? 3.482 -24.438 -1.396 1 98.12 102 GLU A C 1
ATOM 814 O O . GLU A 1 102 ? 2.611 -24.734 -0.573 1 98.12 102 GLU A O 1
ATOM 819 N N . ARG A 1 103 ? 4.156 -23.375 -1.42 1 98.38 103 ARG A N 1
ATOM 820 C CA . ARG A 1 103 ? 3.852 -22.359 -0.428 1 98.38 103 ARG A CA 1
ATOM 821 C C . ARG A 1 103 ? 2.418 -21.859 -0.583 1 98.38 103 ARG A C 1
ATOM 823 O O . ARG A 1 103 ? 1.684 -21.75 0.401 1 98.38 103 ARG A O 1
ATOM 830 N N . LEU A 1 104 ? 2.051 -21.531 -1.807 1 98.56 104 LEU A N 1
ATOM 831 C CA . LEU A 1 104 ? 0.702 -21.047 -2.066 1 98.56 104 LEU A CA 1
ATOM 832 C C . LEU A 1 104 ? -0.34 -22.094 -1.689 1 98.56 104 LEU A C 1
ATOM 834 O O . LEU A 1 104 ? -1.367 -21.766 -1.091 1 98.56 104 LEU A O 1
ATOM 838 N N . TRP A 1 105 ? -0.08 -23.281 -2.02 1 97.69 105 TRP A N 1
ATOM 839 C CA . TRP A 1 105 ? -0.995 -24.375 -1.731 1 97.69 105 TRP A CA 1
ATOM 840 C C . TRP A 1 105 ? -1.252 -24.5 -0.233 1 97.69 105 TRP A C 1
ATOM 842 O O . TRP A 1 105 ? -2.396 -24.656 0.196 1 97.69 105 TRP A O 1
ATOM 852 N N . ARG A 1 106 ? -0.227 -24.453 0.543 1 97.62 106 ARG A N 1
ATOM 853 C CA . ARG A 1 106 ? -0.351 -24.531 1.995 1 97.62 106 ARG A CA 1
ATOM 854 C C . ARG A 1 106 ? -1.163 -23.359 2.545 1 97.62 106 ARG A C 1
ATOM 856 O O . ARG A 1 106 ? -2.062 -23.562 3.365 1 97.62 106 ARG A O 1
ATOM 863 N N . LEU A 1 107 ? -0.864 -22.172 2.107 1 98.06 107 LEU A N 1
ATOM 864 C CA . LEU A 1 107 ? -1.56 -20.984 2.572 1 98.06 107 LEU A CA 1
ATOM 865 C C . LEU A 1 107 ? -3.031 -21.016 2.174 1 98.06 107 LEU A C 1
ATOM 867 O O . LEU A 1 107 ? -3.902 -20.641 2.957 1 98.06 107 LEU A O 1
ATOM 871 N N . ALA A 1 108 ? -3.275 -21.438 0.984 1 97.06 108 ALA A N 1
ATOM 872 C CA . ALA A 1 108 ? -4.637 -21.5 0.461 1 97.06 108 ALA A CA 1
ATOM 873 C C . ALA A 1 108 ? -5.508 -22.438 1.294 1 97.06 108 ALA A C 1
ATOM 875 O O . ALA A 1 108 ? -6.715 -22.219 1.431 1 97.06 108 ALA A O 1
ATOM 876 N N . ALA A 1 109 ? -4.93 -23.438 1.854 1 96 109 ALA A N 1
ATOM 877 C CA . ALA A 1 109 ? -5.656 -24.422 2.648 1 96 109 ALA A CA 1
ATOM 878 C C . ALA A 1 109 ? -6.082 -23.844 3.992 1 96 109 ALA A C 1
ATOM 880 O O . ALA A 1 109 ? -6.941 -24.406 4.676 1 96 109 ALA A O 1
ATOM 881 N N . GLU A 1 110 ? -5.457 -22.75 4.395 1 97.19 110 GLU A N 1
ATOM 882 C CA . GLU A 1 110 ? -5.691 -22.172 5.715 1 97.19 110 GLU A CA 1
ATOM 883 C C . GLU A 1 110 ? -6.84 -21.172 5.684 1 97.19 110 GLU A C 1
ATOM 885 O O . GLU A 1 110 ? -7.312 -20.719 6.73 1 97.19 110 GLU A O 1
ATOM 890 N N . VAL A 1 111 ? -7.258 -20.766 4.508 1 97.12 111 VAL A N 1
ATOM 891 C CA . VAL A 1 111 ? -8.281 -19.734 4.375 1 97.12 111 VAL A CA 1
ATOM 892 C C . VAL A 1 111 ? -9.375 -20.219 3.416 1 97.12 111 VAL A C 1
ATOM 894 O O . VAL A 1 111 ? -9.227 -21.25 2.771 1 97.12 111 VAL A O 1
ATOM 897 N N . GLU A 1 112 ? -10.508 -19.578 3.455 1 96.5 112 GLU A N 1
ATOM 898 C CA . GLU A 1 112 ? -11.539 -19.766 2.441 1 96.5 112 GLU A CA 1
ATOM 899 C C . GLU A 1 112 ? -11.344 -18.797 1.27 1 96.5 112 GLU A C 1
ATOM 901 O O . GLU A 1 112 ? -11.547 -17.594 1.406 1 96.5 112 GLU A O 1
ATOM 906 N N . LEU A 1 113 ? -10.984 -19.391 0.128 1 95.81 113 LEU A N 1
ATOM 907 C CA . LEU A 1 113 ? -10.547 -18.531 -0.976 1 95.81 113 LEU A CA 1
ATOM 908 C C . LEU A 1 113 ? -11.602 -18.5 -2.078 1 95.81 113 LEU A C 1
ATOM 910 O O . LEU A 1 113 ? -12.195 -19.531 -2.414 1 95.81 113 LEU A O 1
ATOM 914 N N . GLU A 1 114 ? -11.891 -17.344 -2.51 1 95.56 114 GLU A N 1
ATOM 915 C CA . GLU A 1 114 ? -12.602 -17.078 -3.762 1 95.56 114 GLU A CA 1
ATOM 916 C C . GLU A 1 114 ? -11.711 -16.328 -4.75 1 95.56 114 GLU A C 1
ATOM 918 O O . GLU A 1 114 ? -11.109 -15.312 -4.398 1 95.56 114 GLU A O 1
ATOM 923 N N . TRP A 1 115 ? -11.57 -16.859 -5.98 1 94.88 115 TRP A N 1
ATOM 924 C CA . TRP A 1 115 ? -10.75 -16.234 -7.012 1 94.88 115 TRP A CA 1
ATOM 925 C C . TRP A 1 115 ? -11.609 -15.453 -7.992 1 94.88 115 TRP A C 1
ATOM 927 O O . TRP A 1 115 ? -12.602 -15.969 -8.508 1 94.88 115 TRP A O 1
ATOM 937 N N . VAL A 1 116 ? -11.203 -14.258 -8.18 1 91.12 116 VAL A N 1
ATOM 938 C CA . VAL A 1 116 ? -11.883 -13.398 -9.148 1 91.12 116 VAL A CA 1
ATOM 939 C C . VAL A 1 116 ? -10.891 -12.93 -10.211 1 91.12 116 VAL A C 1
ATOM 941 O O . VAL A 1 116 ? -9.891 -12.297 -9.891 1 91.12 116 VAL A O 1
ATOM 944 N N . TRP A 1 117 ? -11.188 -13.305 -11.375 1 88 117 TRP A N 1
ATOM 945 C CA . TRP A 1 117 ? -10.352 -12.844 -12.477 1 88 117 TRP A CA 1
ATOM 946 C C . TRP A 1 117 ? -10.742 -11.438 -12.906 1 88 117 TRP A C 1
ATOM 948 O O . TRP A 1 117 ? -11.93 -11.133 -13.055 1 88 117 TRP A O 1
ATOM 958 N N . VAL A 1 118 ? -9.836 -10.594 -12.898 1 84.81 118 VAL A N 1
ATOM 959 C CA . VAL A 1 118 ? -10.086 -9.227 -13.344 1 84.81 118 VAL A CA 1
ATOM 960 C C . VAL A 1 118 ? -9.297 -8.938 -14.617 1 84.81 118 VAL A C 1
ATOM 962 O O . VAL A 1 118 ? -8.203 -9.484 -14.812 1 84.81 118 VAL A O 1
ATOM 965 N N . GLN A 1 119 ? -10.023 -8.328 -15.57 1 75.25 119 GLN A N 1
ATOM 966 C CA . GLN A 1 119 ? -9.273 -7.961 -16.766 1 75.25 119 GLN A CA 1
ATOM 967 C C . GLN A 1 119 ? -8.141 -6.988 -16.438 1 75.25 119 GLN A C 1
ATOM 969 O O . GLN A 1 119 ? -8.328 -6.066 -15.633 1 75.25 119 GLN A O 1
ATOM 974 N N . GLY A 1 120 ? -6.973 -7.312 -16.844 1 63.94 120 GLY A N 1
ATOM 975 C CA . GLY A 1 120 ? -5.855 -6.406 -16.625 1 63.94 120 GLY A CA 1
ATOM 976 C C . GLY A 1 120 ? -6.203 -4.957 -16.906 1 63.94 120 GLY A C 1
ATOM 977 O O . GLY A 1 120 ? -6.98 -4.66 -17.812 1 63.94 120 GLY A O 1
ATOM 978 N N . HIS A 1 121 ? -5.883 -4.047 -16.125 1 58.91 121 HIS A N 1
ATOM 979 C CA . HIS A 1 121 ? -6.012 -2.605 -16.297 1 58.91 121 HIS A CA 1
ATOM 980 C C . HIS A 1 121 ? -7.477 -2.191 -16.391 1 58.91 121 HIS A C 1
ATOM 982 O O . HIS A 1 121 ? -7.797 -1.152 -16.984 1 58.91 121 HIS A O 1
ATOM 988 N N . ALA A 1 122 ? -8.438 -2.996 -16.109 1 56 122 ALA A N 1
ATOM 989 C CA . ALA A 1 122 ? -9.859 -2.74 -16.328 1 56 122 ALA A CA 1
ATOM 990 C C . ALA A 1 122 ? -10.391 -1.707 -15.344 1 56 122 ALA A C 1
ATOM 992 O O . ALA A 1 122 ? -11.602 -1.525 -15.219 1 56 122 ALA A O 1
ATOM 993 N N . GLY A 1 123 ? -9.609 -1.008 -14.773 1 56.91 123 GLY A N 1
ATOM 994 C CA . GLY A 1 123 ? -10.172 0.145 -14.086 1 56.91 123 GLY A CA 1
ATOM 995 C C . GLY A 1 123 ? -10.609 -0.158 -12.664 1 56.91 123 GLY A C 1
ATOM 996 O O . GLY A 1 123 ? -11.43 0.567 -12.094 1 56.91 123 GLY A O 1
ATOM 997 N N . VAL A 1 124 ? -10.461 -1.424 -12.219 1 62.72 124 VAL A N 1
ATOM 998 C CA . VAL A 1 124 ? -10.75 -1.505 -10.797 1 62.72 124 VAL A CA 1
ATOM 999 C C . VAL A 1 124 ? -9.656 -0.778 -10.008 1 62.72 124 VAL A C 1
ATOM 1001 O O . VAL A 1 124 ? -8.469 -0.975 -10.25 1 62.72 124 VAL A O 1
ATOM 1004 N N . GLY A 1 125 ? -10.102 0.133 -9.164 1 86.69 125 GLY A N 1
ATOM 1005 C CA . GLY A 1 125 ? -9.211 1.128 -8.586 1 86.69 125 GLY A CA 1
ATOM 1006 C C . GLY A 1 125 ? -8.008 0.52 -7.891 1 86.69 125 GLY A C 1
ATOM 1007 O O . GLY A 1 125 ? -6.867 0.902 -8.164 1 86.69 125 GLY A O 1
ATOM 1008 N N . TRP A 1 126 ? -8.188 -0.717 -7.215 1 92.81 126 TRP A N 1
ATOM 1009 C CA . TRP A 1 126 ? -7.078 -1.232 -6.418 1 92.81 126 TRP A CA 1
ATOM 1010 C C . TRP A 1 126 ? -6.152 -2.1 -7.262 1 92.81 126 TRP A C 1
ATOM 1012 O O . TRP A 1 126 ? -4.957 -2.205 -6.98 1 92.81 126 TRP A O 1
ATOM 1022 N N . ASN A 1 127 ? -6.66 -2.764 -8.375 1 92.75 127 ASN A N 1
ATOM 1023 C CA . ASN A 1 127 ? -5.82 -3.51 -9.305 1 92.75 127 ASN A CA 1
ATOM 1024 C C . ASN A 1 127 ? -4.805 -2.604 -10 1 92.75 127 ASN A C 1
ATOM 1026 O O . ASN A 1 127 ? -3.65 -2.992 -10.188 1 92.75 127 ASN A O 1
ATOM 1030 N N . GLU A 1 128 ? -5.289 -1.48 -10.352 1 92.38 128 GLU A N 1
ATOM 1031 C CA . GLU A 1 128 ? -4.398 -0.503 -10.969 1 92.38 128 GLU A CA 1
ATOM 1032 C C . GLU A 1 128 ? -3.314 -0.051 -9.992 1 92.38 128 GLU A C 1
ATOM 1034 O O . GLU A 1 128 ? -2.166 0.167 -10.391 1 92.38 128 GLU A O 1
ATOM 1039 N N . VAL A 1 129 ? -3.711 0.116 -8.758 1 95.12 129 VAL A N 1
ATOM 1040 C CA . VAL A 1 129 ? -2.75 0.473 -7.719 1 95.12 129 VAL A CA 1
ATOM 1041 C C . VAL A 1 129 ? -1.669 -0.601 -7.621 1 95.12 129 VAL A C 1
ATOM 1043 O O . VAL A 1 129 ? -0.475 -0.292 -7.629 1 95.12 129 VAL A O 1
ATOM 1046 N N . CYS A 1 130 ? -2.07 -1.872 -7.617 1 96.44 130 CYS A N 1
ATOM 1047 C CA . CYS A 1 130 ? -1.114 -2.969 -7.531 1 96.44 130 CYS A CA 1
ATOM 1048 C C . CYS A 1 130 ? -0.218 -3.01 -8.766 1 96.44 130 CYS A C 1
ATOM 1050 O O . CYS A 1 130 ? 0.987 -3.244 -8.656 1 96.44 130 CYS A O 1
ATOM 1052 N N . ASP A 1 131 ? -0.868 -2.812 -9.906 1 95.06 131 ASP A N 1
ATOM 1053 C CA . ASP A 1 131 ? -0.112 -2.787 -11.148 1 95.06 131 ASP A CA 1
ATOM 1054 C C . ASP A 1 131 ? 1.002 -1.745 -11.102 1 95.06 131 ASP A C 1
ATOM 1056 O O . ASP A 1 131 ? 2.158 -2.047 -11.406 1 95.06 131 ASP A O 1
ATOM 1060 N N . ARG A 1 132 ? 0.682 -0.577 -10.688 1 94.44 132 ARG A N 1
ATOM 1061 C CA . ARG A 1 132 ? 1.661 0.501 -10.602 1 94.44 132 ARG A CA 1
ATOM 1062 C C . ARG A 1 132 ? 2.744 0.172 -9.578 1 94.44 132 ARG A C 1
ATOM 1064 O O . ARG A 1 132 ? 3.934 0.363 -9.844 1 94.44 132 ARG A O 1
ATOM 1071 N N . MET A 1 133 ? 2.35 -0.316 -8.398 1 96.75 133 MET A N 1
ATOM 1072 C CA . MET A 1 133 ? 3.307 -0.663 -7.355 1 96.75 133 MET A CA 1
ATOM 1073 C C . MET A 1 133 ? 4.281 -1.731 -7.84 1 96.75 133 MET A C 1
ATOM 1075 O O . MET A 1 133 ? 5.488 -1.624 -7.617 1 96.75 133 MET A O 1
ATOM 1079 N N . ALA A 1 134 ? 3.742 -2.77 -8.492 1 97 134 ALA A N 1
ATOM 1080 C CA . ALA A 1 134 ? 4.578 -3.861 -8.984 1 97 134 ALA A CA 1
ATOM 1081 C C . ALA A 1 134 ? 5.59 -3.359 -10.008 1 97 134 ALA A C 1
ATOM 1083 O O . ALA A 1 134 ? 6.758 -3.76 -9.984 1 97 134 ALA A O 1
ATOM 1084 N N . HIS A 1 135 ? 5.141 -2.51 -10.906 1 95.56 135 HIS A N 1
ATOM 1085 C CA . HIS A 1 135 ? 6.035 -1.971 -11.922 1 95.56 135 HIS A CA 1
ATOM 1086 C C . HIS A 1 135 ? 7.121 -1.104 -11.297 1 95.56 135 HIS A C 1
ATOM 1088 O O . HIS A 1 135 ? 8.281 -1.175 -11.703 1 95.56 135 HIS A O 1
ATOM 1094 N N . LEU A 1 136 ? 6.734 -0.261 -10.391 1 95.19 136 LEU A N 1
ATOM 1095 C CA . LEU A 1 136 ? 7.719 0.571 -9.703 1 95.19 136 LEU A CA 1
ATOM 1096 C C . LEU A 1 136 ? 8.719 -0.287 -8.945 1 95.19 136 LEU A C 1
ATOM 1098 O O . LEU A 1 136 ? 9.914 0.021 -8.914 1 95.19 136 LEU A O 1
ATOM 1102 N N . ALA A 1 137 ? 8.227 -1.347 -8.32 1 96.5 137 ALA A N 1
ATOM 1103 C CA . ALA A 1 137 ? 9.102 -2.275 -7.609 1 96.5 137 ALA A CA 1
ATOM 1104 C C . ALA A 1 137 ? 10.094 -2.938 -8.562 1 96.5 137 ALA A C 1
ATOM 1106 O O . ALA A 1 137 ? 11.273 -3.074 -8.242 1 96.5 137 ALA A O 1
ATOM 1107 N N . ALA A 1 138 ? 9.578 -3.35 -9.727 1 96.44 138 ALA A N 1
ATOM 1108 C CA . ALA A 1 138 ? 10.445 -3.953 -10.734 1 96.44 138 ALA A CA 1
ATOM 1109 C C . ALA A 1 138 ? 11.531 -2.979 -11.18 1 96.44 138 ALA A C 1
ATOM 1111 O O . ALA A 1 138 ? 12.703 -3.359 -11.305 1 96.44 138 ALA A O 1
ATOM 1112 N N . LEU A 1 139 ? 11.125 -1.774 -11.477 1 93.75 139 LEU A N 1
ATOM 1113 C CA . LEU A 1 139 ? 12.062 -0.742 -11.906 1 93.75 139 LEU A CA 1
ATOM 1114 C C . LEU A 1 139 ? 13.156 -0.54 -10.859 1 93.75 139 LEU A C 1
ATOM 1116 O O . LEU A 1 139 ? 14.344 -0.451 -11.203 1 93.75 139 LEU A O 1
ATOM 1120 N N . ARG A 1 140 ? 12.781 -0.482 -9.633 1 92.69 140 ARG A N 1
ATOM 1121 C CA . ARG A 1 140 ? 13.734 -0.275 -8.547 1 92.69 140 ARG A CA 1
ATOM 1122 C C . ARG A 1 140 ? 14.672 -1.47 -8.414 1 92.69 140 ARG A C 1
ATOM 1124 O O . ARG A 1 140 ? 15.859 -1.304 -8.133 1 92.69 140 ARG A O 1
ATOM 1131 N N . ALA A 1 141 ? 14.094 -2.65 -8.57 1 93.44 141 ALA A N 1
ATOM 1132 C CA . ALA A 1 141 ? 14.891 -3.871 -8.469 1 93.44 141 ALA A CA 1
ATOM 1133 C C . ALA A 1 141 ? 15.953 -3.928 -9.562 1 93.44 141 ALA A C 1
ATOM 1135 O O . ALA A 1 141 ? 17.031 -4.48 -9.352 1 93.44 141 ALA A O 1
ATOM 1136 N N . GLY A 1 142 ? 15.609 -3.375 -10.734 1 91.06 142 GLY A N 1
ATOM 1137 C CA . GLY A 1 142 ? 16.531 -3.395 -11.867 1 91.06 142 GLY A CA 1
ATOM 1138 C C . GLY A 1 142 ? 17.594 -2.322 -11.781 1 91.06 142 GLY A C 1
ATOM 1139 O O . GLY A 1 142 ? 18.562 -2.334 -12.555 1 91.06 142 GLY A O 1
ATOM 1140 N N . GLY A 1 143 ? 17.531 -1.4 -10.836 1 82.88 143 GLY A N 1
ATOM 1141 C CA . GLY A 1 143 ? 18.516 -0.333 -10.703 1 82.88 143 GLY A CA 1
ATOM 1142 C C . GLY A 1 143 ? 18.188 0.888 -11.539 1 82.88 143 GLY A C 1
ATOM 1143 O O . GLY A 1 143 ? 17.625 0.764 -12.641 1 82.88 143 GLY A O 1
ATOM 1144 N N . MET B 1 1 ? 18.297 5.492 4.512 1 89.75 1 MET B N 1
ATOM 1145 C CA . MET B 1 1 ? 17.266 6.527 4.441 1 89.75 1 MET B CA 1
ATOM 1146 C C . MET B 1 1 ? 15.922 5.93 4.059 1 89.75 1 MET B C 1
ATOM 1148 O O . MET B 1 1 ? 15.844 5.082 3.166 1 89.75 1 MET B O 1
ATOM 1152 N N . ILE B 1 2 ? 14.883 6.312 4.797 1 95.12 2 ILE B N 1
ATOM 1153 C CA . ILE B 1 2 ? 13.523 5.84 4.547 1 95.12 2 ILE B CA 1
ATOM 1154 C C . ILE B 1 2 ? 12.742 6.898 3.768 1 95.12 2 ILE B C 1
ATOM 1156 O O . ILE B 1 2 ? 12.742 8.07 4.137 1 95.12 2 ILE B O 1
ATOM 1160 N N . GLU B 1 3 ? 12.227 6.496 2.605 1 95.62 3 GLU B N 1
ATOM 1161 C CA . GLU B 1 3 ? 11.375 7.402 1.837 1 95.62 3 GLU B CA 1
ATOM 1162 C C . GLU B 1 3 ? 9.906 7.188 2.164 1 95.62 3 GLU B C 1
ATOM 1164 O O . GLU B 1 3 ? 9.43 6.051 2.195 1 95.62 3 GLU B O 1
ATOM 1169 N N . VAL B 1 4 ? 9.258 8.305 2.404 1 96.88 4 VAL B N 1
ATOM 1170 C CA . VAL B 1 4 ? 7.844 8.266 2.76 1 96.88 4 VAL B CA 1
ATOM 1171 C C . VAL B 1 4 ? 7.051 9.172 1.819 1 96.88 4 VAL B C 1
ATOM 1173 O O . VAL B 1 4 ? 7.344 10.367 1.704 1 96.88 4 VAL B O 1
ATOM 1176 N N . TYR B 1 5 ? 6.109 8.586 1.166 1 96.38 5 TYR B N 1
ATOM 1177 C CA . TYR B 1 5 ? 5.176 9.328 0.326 1 96.38 5 TYR B CA 1
ATOM 1178 C C . TYR B 1 5 ? 3.785 9.359 0.947 1 96.38 5 TYR B C 1
ATOM 1180 O O . TYR B 1 5 ? 3.311 8.344 1.469 1 96.38 5 TYR B O 1
ATOM 1188 N N . THR B 1 6 ? 3.137 10.547 0.918 1 97.5 6 THR B N 1
ATOM 1189 C CA . THR B 1 6 ? 1.833 10.656 1.565 1 97.5 6 THR B CA 1
ATOM 1190 C C . THR B 1 6 ? 0.875 11.484 0.715 1 97.5 6 THR B C 1
ATOM 1192 O O . THR B 1 6 ? 1.309 12.312 -0.088 1 97.5 6 THR B O 1
ATOM 1195 N N . ASP B 1 7 ? -0.381 11.195 0.9 1 97.19 7 ASP B N 1
ATOM 1196 C CA . ASP B 1 7 ? -1.416 12.008 0.266 1 97.19 7 ASP B CA 1
ATOM 1197 C C . ASP B 1 7 ? -2.736 11.914 1.027 1 97.19 7 ASP B C 1
ATOM 1199 O O . ASP B 1 7 ? -3.014 10.898 1.67 1 97.19 7 ASP B O 1
ATOM 1203 N N . GLY B 1 8 ? -3.475 12.977 1.046 1 97.75 8 GLY B N 1
ATOM 1204 C CA . GLY B 1 8 ? -4.848 13.047 1.524 1 97.75 8 GLY B CA 1
ATOM 1205 C C . GLY B 1 8 ? -5.824 13.516 0.465 1 97.75 8 GLY B C 1
ATOM 1206 O O . GLY B 1 8 ? -5.445 14.234 -0.463 1 97.75 8 GLY B O 1
ATOM 1207 N N . ALA B 1 9 ? -7.016 13.055 0.604 1 97.31 9 ALA B N 1
ATOM 1208 C CA . ALA B 1 9 ? -8.07 13.438 -0.336 1 97.31 9 ALA B CA 1
ATOM 1209 C C . ALA B 1 9 ? -9.406 13.609 0.377 1 97.31 9 ALA B C 1
ATOM 1211 O O . ALA B 1 9 ? -9.641 13.008 1.429 1 97.31 9 ALA B O 1
ATOM 1212 N N . CYS B 1 10 ? -10.211 14.438 -0.163 1 97.81 10 CYS B N 1
ATOM 1213 C CA . CYS B 1 10 ? -11.57 14.625 0.338 1 97.81 10 CYS B CA 1
ATOM 1214 C C . CYS B 1 10 ? -12.547 14.867 -0.809 1 97.81 10 CYS B C 1
ATOM 1216 O O . CYS B 1 10 ? -12.234 15.602 -1.748 1 97.81 10 CYS B O 1
ATOM 1218 N N . LYS B 1 11 ? -13.648 14.125 -0.747 1 96.69 11 LYS B N 1
ATOM 1219 C CA . LYS B 1 11 ? -14.766 14.414 -1.641 1 96.69 11 LYS B CA 1
ATOM 1220 C C . LYS B 1 11 ? -15.742 15.391 -0.996 1 96.69 11 LYS B C 1
ATOM 1222 O O . LYS B 1 11 ? -16.625 14.984 -0.234 1 96.69 11 LYS B O 1
ATOM 1227 N N . GLY B 1 12 ? -15.656 16.578 -1.414 1 95 12 GLY B N 1
ATOM 1228 C CA . GLY B 1 12 ? -16.266 17.625 -0.609 1 95 12 GLY B CA 1
ATOM 1229 C C . GLY B 1 12 ? -15.422 18.016 0.588 1 95 12 GLY B C 1
ATOM 1230 O O . GLY B 1 12 ? -14.734 17.188 1.173 1 95 12 GLY B O 1
ATOM 1231 N N . ASN B 1 13 ? -15.445 19.266 0.939 1 96.81 13 ASN B N 1
ATOM 1232 C CA . ASN B 1 13 ? -14.625 19.734 2.047 1 96.81 13 ASN B CA 1
ATOM 1233 C C . ASN B 1 13 ? -15.375 20.734 2.922 1 96.81 13 ASN B C 1
ATOM 1235 O O . ASN B 1 13 ? -15.289 21.938 2.697 1 96.81 13 ASN B O 1
ATOM 1239 N N . PRO B 1 14 ? -16.016 20.156 4.016 1 97.81 14 PRO B N 1
ATOM 1240 C CA . PRO B 1 14 ? -15.844 18.797 4.543 1 97.81 14 PRO B CA 1
ATOM 1241 C C . PRO B 1 14 ? -16.656 17.766 3.762 1 97.81 14 PRO B C 1
ATOM 1243 O O . PRO B 1 14 ? -17.562 18.109 3.012 1 97.81 14 PRO B O 1
ATOM 124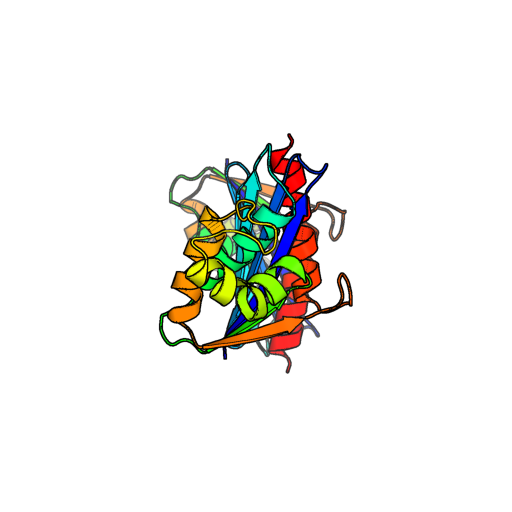6 N N . GLY B 1 15 ? -16.297 16.469 3.85 1 98.25 15 GLY B N 1
ATOM 1247 C CA . GLY B 1 15 ? -16.906 15.305 3.246 1 98.25 15 GLY B CA 1
ATOM 1248 C C . GLY B 1 15 ? -16.125 14.023 3.457 1 98.25 15 GLY B C 1
ATOM 1249 O O . GLY B 1 15 ? -15.227 13.977 4.305 1 98.25 15 GLY B O 1
ATOM 1250 N N . PRO B 1 16 ? -16.5 13 2.742 1 98 16 PRO B N 1
ATOM 1251 C CA . PRO B 1 16 ? -15.703 11.773 2.832 1 98 16 PRO B CA 1
ATOM 1252 C C . PRO B 1 16 ? -14.242 11.992 2.461 1 98 16 PRO B C 1
ATOM 1254 O O . PRO B 1 16 ? -13.945 12.617 1.438 1 98 16 PRO B O 1
ATOM 1257 N N . GLY B 1 17 ? -13.359 11.516 3.346 1 98.19 17 GLY B N 1
ATOM 1258 C CA . GLY B 1 17 ? -11.93 11.703 3.125 1 98.19 17 GLY B CA 1
ATOM 1259 C C . GLY B 1 17 ? -11.141 10.406 3.205 1 98.19 17 GLY B C 1
ATOM 1260 O O . GLY B 1 17 ? -11.625 9.406 3.738 1 98.19 17 GLY B O 1
ATOM 1261 N N . GLY B 1 18 ? -10 10.461 2.605 1 98.31 18 GLY B N 1
ATOM 1262 C CA . GLY B 1 18 ? -9.047 9.359 2.641 1 98.31 18 GLY B CA 1
ATOM 1263 C C . GLY B 1 18 ? -7.613 9.82 2.814 1 98.31 18 GLY B C 1
ATOM 1264 O O . GLY B 1 18 ? -7.258 10.93 2.398 1 98.31 18 GLY B O 1
ATOM 1265 N N . TRP B 1 19 ? -6.852 9.008 3.508 1 98.62 19 TRP B N 1
ATOM 1266 C CA . TRP B 1 19 ? -5.41 9.203 3.629 1 98.62 19 TRP B CA 1
ATOM 1267 C C . TRP B 1 19 ? -4.648 7.973 3.148 1 98.62 19 TRP B C 1
ATOM 1269 O O . TRP B 1 19 ? -5.172 6.859 3.184 1 98.62 19 TRP B O 1
ATOM 1279 N N . ALA B 1 20 ? -3.467 8.156 2.656 1 98.56 20 ALA B N 1
ATOM 1280 C CA . ALA B 1 20 ? -2.611 7.051 2.24 1 98.56 20 ALA B CA 1
ATOM 1281 C C . ALA B 1 20 ? -1.137 7.406 2.395 1 98.56 20 ALA B C 1
ATOM 1283 O O . ALA B 1 20 ? -0.764 8.578 2.311 1 98.56 20 ALA B O 1
ATOM 1284 N N . TYR B 1 21 ? -0.336 6.414 2.645 1 98.31 21 TYR B N 1
ATOM 1285 C CA . TYR B 1 21 ? 1.112 6.578 2.605 1 98.31 21 TYR B CA 1
ATOM 1286 C C . TYR B 1 21 ? 1.783 5.352 1.994 1 98.31 21 TYR B C 1
ATOM 1288 O O . TYR B 1 21 ? 1.184 4.277 1.929 1 98.31 21 TYR B O 1
ATOM 1296 N N . VAL B 1 22 ? 2.914 5.531 1.506 1 97.69 22 VAL B N 1
ATOM 1297 C CA . VAL B 1 22 ? 3.838 4.477 1.096 1 97.69 22 VAL B CA 1
ATOM 1298 C C . VAL B 1 22 ? 5.207 4.719 1.725 1 97.69 22 VAL B C 1
ATOM 1300 O O . VAL B 1 22 ? 5.754 5.82 1.636 1 97.69 22 VAL B O 1
ATOM 1303 N N . VAL B 1 23 ? 5.727 3.74 2.402 1 97.69 23 VAL B N 1
ATOM 1304 C CA . VAL B 1 23 ? 7.074 3.754 2.955 1 97.69 23 VAL B CA 1
ATOM 1305 C C . VAL B 1 23 ? 7.98 2.838 2.133 1 97.69 23 VAL B C 1
ATOM 1307 O O . VAL B 1 23 ? 7.648 1.672 1.905 1 97.69 23 VAL B O 1
ATOM 1310 N N . VAL B 1 24 ? 9.062 3.359 1.646 1 95.56 24 VAL B N 1
ATOM 1311 C CA . VAL B 1 24 ? 9.992 2.598 0.82 1 95.56 24 VAL B CA 1
ATOM 1312 C C . VAL B 1 24 ? 11.336 2.465 1.541 1 95.56 24 VAL B C 1
ATOM 1314 O O . VAL B 1 24 ? 11.906 3.463 1.987 1 95.56 24 VAL B O 1
ATOM 1317 N N . ARG B 1 25 ? 11.781 1.171 1.654 1 91 25 ARG B N 1
ATOM 1318 C CA . ARG B 1 25 ? 13.062 0.815 2.258 1 91 25 ARG B CA 1
ATOM 1319 C C . ARG B 1 25 ? 13.82 -0.185 1.391 1 91 25 ARG B C 1
ATOM 1321 O O . ARG B 1 25 ? 13.344 -1.299 1.161 1 91 25 ARG B O 1
ATOM 1328 N N . ASP B 1 26 ? 15.047 0.108 0.888 1 82.62 26 ASP B N 1
ATOM 1329 C CA . ASP B 1 26 ? 15.938 -0.813 0.196 1 82.62 26 ASP B CA 1
ATOM 1330 C C . ASP B 1 26 ? 15.195 -1.589 -0.891 1 82.62 26 ASP B C 1
ATOM 1332 O O . ASP B 1 26 ? 15.328 -2.811 -0.987 1 82.62 26 ASP B O 1
ATOM 1336 N N . GLY B 1 27 ? 14.281 -0.937 -1.583 1 78.25 27 GLY B N 1
ATOM 1337 C CA . GLY B 1 27 ? 13.672 -1.536 -2.758 1 78.25 27 GLY B CA 1
ATOM 1338 C C . GLY B 1 27 ? 12.359 -2.23 -2.459 1 78.25 27 GLY B C 1
ATOM 1339 O O . GLY B 1 27 ? 11.656 -2.674 -3.375 1 78.25 27 GLY B O 1
ATOM 1340 N N . GLU B 1 28 ? 12.07 -2.457 -1.232 1 90.06 28 GLU B N 1
ATOM 1341 C CA . GLU B 1 28 ? 10.781 -2.979 -0.794 1 90.06 28 GLU B CA 1
ATOM 1342 C C . GLU B 1 28 ? 10.008 -1.939 0.015 1 90.06 28 GLU B C 1
ATOM 1344 O O . GLU B 1 28 ? 10.57 -0.913 0.408 1 90.06 28 GLU B O 1
ATOM 1349 N N . GLY B 1 29 ? 8.727 -2.211 0.109 1 94.88 29 GLY B N 1
ATOM 1350 C CA . GLY B 1 29 ? 8.008 -1.24 0.915 1 94.88 29 GLY B CA 1
ATOM 1351 C C . GLY B 1 29 ? 6.598 -1.686 1.268 1 94.88 29 GLY B C 1
ATOM 1352 O O . GLY B 1 29 ? 6.211 -2.82 0.98 1 94.88 29 GLY B O 1
ATOM 1353 N N . GLU B 1 30 ? 6 -0.827 1.999 1 96.88 30 GLU B N 1
ATOM 1354 C CA . GLU B 1 30 ? 4.625 -1.031 2.447 1 96.88 30 GLU B CA 1
ATOM 1355 C C . GLU B 1 30 ? 3.814 0.256 2.34 1 96.88 30 GLU B C 1
ATOM 1357 O O . GLU B 1 30 ? 4.379 1.352 2.297 1 96.88 30 GLU B O 1
ATOM 1362 N N . GLY B 1 31 ? 2.553 0.069 2.213 1 96.88 31 GLY B N 1
ATOM 1363 C CA . GLY B 1 31 ? 1.606 1.173 2.238 1 96.88 31 GLY B CA 1
ATOM 1364 C C . GLY B 1 31 ? 0.378 0.885 3.082 1 96.88 31 GLY B C 1
ATOM 1365 O O . GLY B 1 31 ? 0.152 -0.256 3.49 1 96.88 31 GLY B O 1
ATOM 1366 N N . ALA B 1 32 ? -0.291 1.935 3.398 1 98.19 32 ALA B N 1
ATOM 1367 C CA . ALA B 1 32 ? -1.587 1.821 4.062 1 98.19 32 ALA B CA 1
ATOM 1368 C C . ALA B 1 32 ? -2.502 2.982 3.682 1 98.19 32 ALA B C 1
ATOM 1370 O O . ALA B 1 32 ? -2.045 3.986 3.133 1 98.19 32 ALA B O 1
ATOM 1371 N N . PHE B 1 33 ? -3.738 2.77 3.871 1 98.31 33 PHE B N 1
ATOM 1372 C CA . PHE B 1 33 ? -4.742 3.787 3.58 1 98.31 33 PHE B CA 1
ATOM 1373 C C . PHE B 1 33 ? -5.957 3.623 4.484 1 98.31 33 PHE B C 1
ATOM 1375 O O . PHE B 1 33 ? -6.18 2.549 5.047 1 98.31 33 PHE B O 1
ATOM 1382 N N . GLY B 1 34 ? -6.676 4.637 4.672 1 97.81 34 GLY B N 1
ATOM 1383 C CA . GLY B 1 34 ? -7.914 4.684 5.434 1 97.81 34 GLY B CA 1
ATOM 1384 C C . GLY B 1 34 ? -8.773 5.891 5.109 1 97.81 34 GLY B C 1
ATOM 1385 O O . GLY B 1 34 ? -8.406 6.711 4.266 1 97.81 34 GLY B O 1
ATOM 1386 N N . GLY B 1 35 ? -9.953 5.875 5.629 1 96.75 35 GLY B N 1
ATOM 1387 C CA . GLY B 1 35 ? -10.867 6.965 5.316 1 96.75 35 GLY B CA 1
ATOM 1388 C C . GLY B 1 35 ? -11.836 7.27 6.441 1 96.75 35 GLY B C 1
ATOM 1389 O O . GLY B 1 35 ? -11.914 6.523 7.418 1 96.75 35 GLY B O 1
ATOM 1390 N N . GLU B 1 36 ? -12.391 8.422 6.344 1 96.88 36 GLU B N 1
ATOM 1391 C CA . GLU B 1 36 ? -13.438 8.883 7.25 1 96.88 36 GLU B CA 1
ATOM 1392 C C . GLU B 1 36 ? -14.633 9.438 6.473 1 96.88 36 GLU B C 1
ATOM 1394 O O . GLU B 1 36 ? -14.461 10.078 5.434 1 96.88 36 GLU B O 1
ATOM 1399 N N . ARG B 1 37 ? -15.758 9.219 6.949 1 96.62 37 ARG B N 1
ATOM 1400 C CA . ARG B 1 37 ? -16.984 9.602 6.254 1 96.62 37 ARG B CA 1
ATOM 1401 C C . ARG B 1 37 ? -17.141 11.125 6.215 1 96.62 37 ARG B C 1
ATOM 1403 O O . ARG B 1 37 ? -17.703 11.672 5.266 1 96.62 37 ARG B O 1
ATOM 1410 N N . MET B 1 38 ? -16.703 11.758 7.223 1 98.25 38 MET B N 1
ATOM 1411 C CA . MET B 1 38 ? -16.844 13.203 7.367 1 98.25 38 MET B CA 1
ATOM 1412 C C . MET B 1 38 ? -15.57 13.812 7.965 1 98.25 38 MET B C 1
ATOM 1414 O O . MET B 1 38 ? -15.312 13.664 9.164 1 98.25 38 MET B O 1
ATOM 1418 N N . THR B 1 39 ? -14.859 14.531 7.199 1 98.5 39 THR B N 1
ATOM 1419 C CA . THR B 1 39 ? -13.57 15.102 7.574 1 98.5 39 THR B CA 1
ATOM 1420 C C . THR B 1 39 ? -13.172 16.203 6.605 1 98.5 39 THR B C 1
ATOM 1422 O O . THR B 1 39 ? -14 16.703 5.836 1 98.5 39 THR B O 1
ATOM 1425 N N . THR B 1 40 ? -11.969 16.766 6.785 1 98.56 40 THR B N 1
ATOM 1426 C CA . THR B 1 40 ? -11.43 17.766 5.871 1 98.56 40 THR B CA 1
ATOM 1427 C C . THR B 1 40 ? -10.148 17.266 5.211 1 98.56 40 THR B C 1
ATOM 1429 O O . THR B 1 40 ? -9.508 16.344 5.707 1 98.56 40 THR B O 1
ATOM 1432 N N . ASN B 1 41 ? -9.891 17.859 4.047 1 98.25 41 ASN B N 1
ATOM 1433 C CA . ASN B 1 41 ? -8.688 17.484 3.314 1 98.25 41 ASN B CA 1
ATOM 1434 C C . ASN B 1 41 ? -7.43 17.656 4.164 1 98.25 41 ASN B C 1
ATOM 1436 O O . ASN B 1 41 ? -6.578 16.766 4.211 1 98.25 41 ASN B O 1
ATOM 1440 N N . ASN B 1 42 ? -7.398 18.734 4.934 1 98.44 42 ASN B N 1
ATOM 1441 C CA . ASN B 1 42 ? -6.23 19.016 5.762 1 98.44 42 ASN B CA 1
ATOM 1442 C C . ASN B 1 42 ? -6.012 17.922 6.809 1 98.44 42 ASN B C 1
ATOM 1444 O O . ASN B 1 42 ? -4.879 17.5 7.043 1 98.44 42 ASN B O 1
ATOM 1448 N N . ARG B 1 43 ? -7.059 17.469 7.426 1 98.75 43 ARG B N 1
ATOM 1449 C CA . ARG B 1 43 ? -6.949 16.406 8.422 1 98.75 43 ARG B CA 1
ATOM 1450 C C . ARG B 1 43 ? -6.414 15.117 7.793 1 98.75 43 ARG B C 1
ATOM 1452 O O . ARG B 1 43 ? -5.602 14.414 8.406 1 98.75 43 ARG B O 1
ATOM 1459 N N . MET B 1 44 ? -6.855 14.867 6.535 1 98.75 44 MET B N 1
ATOM 1460 C CA . MET B 1 44 ? -6.43 13.648 5.852 1 98.75 44 MET B CA 1
ATOM 1461 C C . MET B 1 44 ? -4.957 13.734 5.465 1 98.75 44 MET B C 1
ATOM 1463 O O . MET B 1 44 ? -4.23 12.742 5.566 1 98.75 44 MET B O 1
ATOM 1467 N N . GLU B 1 45 ? -4.598 14.93 5.043 1 98.56 45 GLU B N 1
ATOM 1468 C CA . GLU B 1 45 ? -3.188 15.148 4.738 1 98.56 45 GLU B CA 1
ATOM 1469 C C . GLU B 1 45 ? -2.318 14.953 5.98 1 98.56 45 GLU B C 1
ATOM 1471 O O . GLU B 1 45 ? -1.271 14.305 5.91 1 98.56 45 GLU B O 1
ATOM 1476 N N . LEU B 1 46 ? -2.725 15.438 7.094 1 98.75 46 LEU B N 1
ATOM 1477 C CA . LEU B 1 46 ? -1.996 15.297 8.344 1 98.75 46 LEU B CA 1
ATOM 1478 C C . LEU B 1 46 ? -1.941 13.836 8.781 1 98.75 46 LEU B C 1
ATOM 1480 O O . LEU B 1 46 ? -0.876 13.328 9.141 1 98.75 46 LEU B O 1
ATOM 1484 N N . LEU B 1 47 ? -3.053 13.211 8.68 1 98.69 47 LEU B N 1
ATOM 1485 C CA . LEU B 1 47 ? -3.145 11.82 9.125 1 98.69 47 LEU B CA 1
ATOM 1486 C C . LEU B 1 47 ? -2.246 10.922 8.297 1 98.69 47 LEU B C 1
ATOM 1488 O O . LEU B 1 47 ? -1.648 9.977 8.82 1 98.69 47 LEU B O 1
ATOM 1492 N N . ALA B 1 48 ? -2.182 11.18 7.016 1 98.75 48 ALA B N 1
ATOM 1493 C CA . ALA B 1 48 ? -1.32 10.383 6.145 1 98.75 48 ALA B CA 1
ATOM 1494 C C . ALA B 1 48 ? 0.123 10.398 6.637 1 98.75 48 ALA B C 1
ATOM 1496 O O . ALA B 1 48 ? 0.764 9.352 6.734 1 98.75 48 ALA B O 1
ATOM 1497 N N . VAL B 1 49 ? 0.633 11.555 6.977 1 98.62 49 VAL B N 1
ATOM 1498 C CA . VAL B 1 49 ? 2.008 11.703 7.445 1 98.62 49 VAL B CA 1
ATOM 1499 C C . VAL B 1 49 ? 2.162 11.055 8.812 1 98.62 49 VAL B C 1
ATOM 1501 O O . VAL B 1 49 ? 3.139 10.344 9.062 1 98.62 49 VAL B O 1
ATOM 1504 N N . ILE B 1 50 ? 1.205 11.297 9.68 1 98.75 50 ILE B N 1
ATOM 1505 C CA . ILE B 1 50 ? 1.241 10.75 11.039 1 98.75 50 ILE B CA 1
ATOM 1506 C C . ILE B 1 50 ? 1.302 9.227 10.977 1 98.75 50 ILE B C 1
ATOM 1508 O O . ILE B 1 50 ? 2.168 8.609 11.602 1 98.75 50 ILE B O 1
ATOM 1512 N N . LYS B 1 51 ? 0.408 8.656 10.211 1 98.44 51 LYS B N 1
ATOM 1513 C CA . LYS B 1 51 ? 0.353 7.203 10.102 1 98.44 51 LYS B CA 1
ATOM 1514 C C . LYS B 1 51 ? 1.648 6.648 9.516 1 98.44 51 LYS B C 1
ATOM 1516 O O . LYS B 1 51 ? 2.117 5.586 9.93 1 98.44 51 LYS B O 1
ATOM 1521 N N . ALA B 1 52 ? 2.18 7.32 8.547 1 98.31 52 ALA B N 1
ATOM 1522 C CA . ALA B 1 52 ? 3.443 6.895 7.949 1 98.31 52 ALA B CA 1
ATOM 1523 C C . ALA B 1 52 ? 4.57 6.914 8.977 1 98.31 52 ALA B C 1
ATOM 1525 O O . ALA B 1 52 ? 5.344 5.957 9.078 1 98.31 52 ALA B O 1
ATOM 1526 N N . LEU B 1 53 ? 4.684 7.98 9.766 1 98 53 LEU B N 1
ATOM 1527 C CA . LEU B 1 53 ? 5.773 8.141 10.719 1 98 53 LEU B CA 1
ATOM 1528 C C . LEU B 1 53 ? 5.648 7.133 11.859 1 98 53 LEU B C 1
ATOM 1530 O O . LEU B 1 53 ? 6.652 6.754 12.469 1 98 53 LEU B O 1
ATOM 1534 N N . GLU B 1 54 ? 4.414 6.695 12.141 1 97.62 54 GLU B N 1
ATOM 1535 C CA . GLU B 1 54 ? 4.199 5.66 13.148 1 97.62 54 GLU B CA 1
ATOM 1536 C C . GLU B 1 54 ? 4.848 4.34 12.734 1 97.62 54 GLU B C 1
ATOM 1538 O O . GLU B 1 54 ? 5.047 3.453 13.562 1 97.62 54 GLU B O 1
ATOM 1543 N N . ARG B 1 55 ? 5.199 4.207 11.469 1 95.69 55 ARG B N 1
ATOM 1544 C CA . ARG B 1 55 ? 5.801 2.98 10.953 1 95.69 55 ARG B CA 1
ATOM 1545 C C . ARG B 1 55 ? 7.32 3.072 10.953 1 95.69 55 ARG B C 1
ATOM 1547 O O . ARG B 1 55 ? 8.008 2.117 10.578 1 95.69 55 ARG B O 1
ATOM 1554 N N . VAL B 1 56 ? 7.863 4.191 11.32 1 95.81 56 VAL B N 1
ATOM 1555 C CA . VAL B 1 56 ? 9.305 4.41 11.297 1 95.81 56 VAL B CA 1
ATOM 1556 C C . VAL B 1 56 ? 9.859 4.352 12.719 1 95.81 56 VAL B C 1
ATOM 1558 O O . VAL B 1 56 ? 9.289 4.953 13.641 1 95.81 56 VAL B O 1
ATOM 1561 N N . ASP B 1 57 ? 10.945 3.686 12.891 1 95.12 57 ASP B N 1
ATOM 1562 C CA . ASP B 1 57 ? 11.562 3.562 14.203 1 95.12 57 ASP B CA 1
ATOM 1563 C C . ASP B 1 57 ? 12.203 4.879 14.633 1 95.12 57 ASP B C 1
ATOM 1565 O O . ASP B 1 57 ? 12.711 5.633 13.797 1 95.12 57 ASP B O 1
ATOM 1569 N N . ALA B 1 58 ? 12.195 5.02 15.953 1 95.69 58 ALA B N 1
ATOM 1570 C CA . ALA B 1 58 ? 12.859 6.199 16.5 1 95.69 58 ALA B CA 1
ATOM 1571 C C . ALA B 1 58 ? 14.297 6.297 16.016 1 95.69 58 ALA B C 1
ATOM 1573 O O . ALA B 1 58 ? 15 5.289 15.938 1 95.69 58 ALA B O 1
ATOM 1574 N N . GLY B 1 59 ? 14.695 7.473 15.719 1 96.12 59 GLY B N 1
ATOM 1575 C CA . GLY B 1 59 ? 16.047 7.715 15.242 1 96.12 59 GLY B CA 1
ATOM 1576 C C . GLY B 1 59 ? 16.219 7.512 13.75 1 96.12 59 GLY B C 1
ATOM 1577 O O . GLY B 1 59 ? 17.281 7.77 13.195 1 96.12 59 GLY B O 1
ATOM 1578 N N . GLY B 1 60 ? 15.195 7 13.164 1 96.06 60 GLY B N 1
ATOM 1579 C CA . GLY B 1 60 ? 15.25 6.809 11.719 1 96.06 60 GLY B CA 1
ATOM 1580 C C . GLY B 1 60 ? 15.406 8.109 10.953 1 96.06 60 GLY B C 1
ATOM 1581 O O . GLY B 1 60 ? 14.945 9.156 11.398 1 96.06 60 GLY B O 1
ATOM 1582 N N . ARG B 1 61 ? 16.156 8.047 9.836 1 96.56 61 ARG B N 1
ATOM 1583 C CA . ARG B 1 61 ? 16.234 9.164 8.898 1 96.56 61 ARG B CA 1
ATOM 1584 C C . ARG B 1 61 ? 15.164 9.047 7.816 1 96.56 61 ARG B C 1
ATOM 1586 O O . ARG B 1 61 ? 15.164 8.086 7.047 1 96.56 61 ARG B O 1
ATOM 1593 N N . VAL B 1 62 ? 14.242 10.016 7.777 1 97.31 62 VAL B N 1
ATOM 1594 C CA . VAL B 1 62 ? 13.047 9.914 6.953 1 97.31 62 VAL B CA 1
ATOM 1595 C C . VAL B 1 62 ? 12.961 11.109 6.008 1 97.31 62 VAL B C 1
ATOM 1597 O O . VAL B 1 62 ? 13.141 12.258 6.43 1 97.31 62 VAL B O 1
ATOM 1600 N N . ARG B 1 63 ? 12.844 10.867 4.812 1 96.44 63 ARG B N 1
ATOM 1601 C CA . ARG B 1 63 ? 12.477 11.891 3.838 1 96.44 63 ARG B CA 1
ATOM 1602 C C . ARG B 1 63 ? 11 11.789 3.475 1 96.44 63 ARG B C 1
ATOM 1604 O O . ARG B 1 63 ? 10.555 10.797 2.902 1 96.44 63 ARG B O 1
ATOM 1611 N N . VAL B 1 64 ? 10.156 12.805 3.781 1 96.94 64 VAL B N 1
ATOM 1612 C CA . VAL B 1 64 ? 8.719 12.82 3.533 1 96.94 64 VAL B CA 1
ATOM 1613 C C . VAL B 1 64 ? 8.422 13.602 2.256 1 96.94 64 VAL B C 1
ATOM 1615 O O . VAL B 1 64 ? 8.766 14.781 2.152 1 96.94 64 VAL B O 1
ATOM 1618 N N . TYR B 1 65 ? 7.863 12.914 1.317 1 95.5 65 TYR B N 1
ATOM 1619 C CA . TYR B 1 65 ? 7.367 13.531 0.091 1 95.5 65 TYR B CA 1
ATOM 1620 C C . TYR B 1 65 ? 5.875 13.828 0.193 1 95.5 65 TYR B C 1
ATOM 1622 O O . TYR B 1 65 ? 5.066 12.922 0.39 1 95.5 65 TYR B O 1
ATOM 1630 N N . THR B 1 66 ? 5.477 15.062 0.112 1 95.19 66 THR B N 1
ATOM 1631 C CA . THR B 1 66 ? 4.074 15.461 0.177 1 95.19 66 THR B CA 1
ATOM 1632 C C . THR B 1 66 ? 3.818 16.688 -0.696 1 95.19 66 THR B C 1
ATOM 1634 O O . THR B 1 66 ? 4.703 17.531 -0.872 1 95.19 66 THR B O 1
ATOM 1637 N N . ASP B 1 67 ? 2.684 16.766 -1.214 1 93.94 67 ASP B N 1
ATOM 1638 C CA . ASP B 1 67 ? 2.33 17.953 -1.974 1 93.94 67 ASP B CA 1
ATOM 1639 C C . ASP B 1 67 ? 1.534 18.938 -1.116 1 93.94 67 ASP B C 1
ATOM 1641 O O . ASP B 1 67 ? 1.041 19.953 -1.617 1 93.94 67 ASP B O 1
ATOM 1645 N N . SER B 1 68 ? 1.342 18.672 0.141 1 95.94 68 SER B N 1
ATOM 1646 C CA . SER B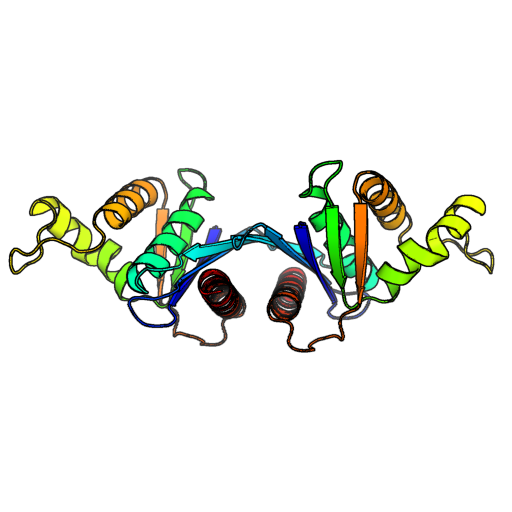 1 68 ? 0.571 19.516 1.035 1 95.94 68 SER B CA 1
ATOM 1647 C C . SER B 1 68 ? 1.439 20.625 1.626 1 95.94 68 SER B C 1
ATOM 1649 O O . SER B 1 68 ? 2.199 20.391 2.566 1 95.94 68 SER B O 1
ATOM 1651 N N . GLU B 1 69 ? 1.213 21.812 1.126 1 94.56 69 GLU B N 1
ATOM 1652 C CA . GLU B 1 69 ? 1.875 22.969 1.717 1 94.56 69 GLU B CA 1
ATOM 1653 C C . GLU B 1 69 ? 1.418 23.188 3.156 1 94.56 69 GLU B C 1
ATOM 1655 O O . GLU B 1 69 ? 2.201 23.625 4 1 94.56 69 GLU B O 1
ATOM 1660 N N . TYR B 1 70 ? 0.154 22.859 3.363 1 96.56 70 TYR B N 1
ATOM 1661 C CA . TYR B 1 70 ? -0.422 22.984 4.699 1 96.56 70 TYR B CA 1
ATOM 1662 C C . TYR B 1 70 ? 0.385 22.172 5.711 1 96.56 70 TYR B C 1
ATOM 1664 O O . TYR B 1 70 ? 0.781 22.703 6.754 1 96.56 70 TYR B O 1
ATOM 1672 N N . VAL B 1 71 ? 0.708 20.938 5.402 1 97.75 71 VAL B N 1
ATOM 1673 C CA . VAL B 1 71 ? 1.438 20.078 6.324 1 97.75 71 VAL B CA 1
ATOM 1674 C C . VAL B 1 71 ? 2.895 20.531 6.414 1 97.75 71 VAL B C 1
ATOM 1676 O O . VAL B 1 71 ? 3.434 20.703 7.508 1 97.75 71 VAL B O 1
ATOM 1679 N N . ARG B 1 72 ? 3.475 20.734 5.266 1 96.06 72 ARG B N 1
ATOM 1680 C CA . ARG B 1 72 ? 4.895 21.078 5.234 1 96.06 72 ARG B CA 1
ATOM 1681 C C . ARG B 1 72 ? 5.172 22.375 5.988 1 96.06 72 ARG B C 1
ATOM 1683 O O . ARG B 1 72 ? 6.023 22.406 6.879 1 96.06 72 ARG B O 1
ATOM 1690 N N . ARG B 1 73 ? 4.453 23.391 5.688 1 96.06 73 ARG B N 1
ATOM 1691 C CA . ARG B 1 73 ? 4.672 24.688 6.332 1 96.06 73 ARG B CA 1
ATOM 1692 C C . ARG B 1 73 ? 4.258 24.641 7.797 1 96.06 73 ARG B C 1
ATOM 1694 O O . ARG B 1 73 ? 4.906 25.25 8.648 1 96.06 73 ARG B O 1
ATOM 1701 N N . GLY B 1 74 ? 3.125 24.016 8.047 1 96.81 74 GLY B N 1
ATOM 1702 C CA . GLY B 1 74 ? 2.684 23.891 9.43 1 96.81 74 GLY B CA 1
ATOM 1703 C C . GLY B 1 74 ? 3.752 23.344 10.352 1 96.81 74 GLY B C 1
ATOM 1704 O O . GLY B 1 74 ? 4.051 23.938 11.391 1 96.81 74 GLY B O 1
ATOM 1705 N N . ILE B 1 75 ? 4.418 22.25 9.953 1 96.75 75 ILE B N 1
ATOM 1706 C CA . ILE B 1 75 ? 5.32 21.531 10.852 1 96.75 75 ILE B CA 1
ATOM 1707 C C . ILE B 1 75 ? 6.699 22.188 10.828 1 96.75 75 ILE B C 1
ATOM 1709 O O . ILE B 1 75 ? 7.457 22.094 11.797 1 96.75 75 ILE B O 1
ATOM 1713 N N . THR B 1 76 ? 7 22.953 9.734 1 95.25 76 THR B N 1
ATOM 1714 C CA . THR B 1 76 ? 8.352 23.484 9.617 1 95.25 76 THR B CA 1
ATOM 1715 C C . THR B 1 76 ? 8.391 24.969 9.992 1 95.25 76 THR B C 1
ATOM 1717 O O . THR B 1 76 ? 9.43 25.484 10.414 1 95.25 76 THR B O 1
ATOM 1720 N N . GLU B 1 77 ? 7.266 25.672 9.844 1 95.5 77 GLU B N 1
ATOM 1721 C CA . GLU B 1 77 ? 7.309 27.125 9.977 1 95.5 77 GLU B CA 1
ATOM 1722 C C . GLU B 1 77 ? 6.367 27.609 11.078 1 95.5 77 GLU B C 1
ATOM 1724 O O . GLU B 1 77 ? 6.668 28.578 11.773 1 95.5 77 GLU B O 1
ATOM 1729 N N . TRP B 1 78 ? 5.266 26.969 11.203 1 96.62 78 TRP B N 1
ATOM 1730 C CA . TRP B 1 78 ? 4.207 27.562 12.008 1 96.62 78 TRP B CA 1
ATOM 1731 C C . TRP B 1 78 ? 4.16 26.938 13.398 1 96.62 78 TRP B C 1
ATOM 1733 O O . TRP B 1 78 ? 3.818 27.609 14.375 1 96.62 78 TRP B O 1
ATOM 1743 N N . ILE B 1 79 ? 4.551 25.688 13.547 1 96.5 79 ILE B N 1
ATOM 1744 C CA . ILE B 1 79 ? 4.215 24.906 14.734 1 96.5 79 ILE B CA 1
ATOM 1745 C C . ILE B 1 79 ? 4.898 25.516 15.961 1 96.5 79 ILE B C 1
ATOM 1747 O O . ILE B 1 79 ? 4.32 25.531 17.047 1 96.5 79 ILE B O 1
ATOM 1751 N N . ASP B 1 80 ? 6.066 26.016 15.852 1 95.44 80 ASP B N 1
ATOM 1752 C CA . ASP B 1 80 ? 6.773 26.594 16.984 1 95.44 80 ASP B CA 1
ATOM 1753 C C . ASP B 1 80 ? 6.016 27.797 17.562 1 95.44 80 ASP B C 1
ATOM 1755 O O . ASP B 1 80 ? 5.898 27.938 18.781 1 95.44 80 ASP B O 1
ATOM 1759 N N . ARG B 1 81 ? 5.609 28.547 16.625 1 96.12 81 ARG B N 1
ATOM 1760 C CA . ARG B 1 81 ? 4.836 29.719 17.062 1 96.12 81 ARG B CA 1
ATOM 1761 C C . ARG B 1 81 ? 3.527 29.281 17.719 1 96.12 81 ARG B C 1
ATOM 1763 O O . ARG B 1 81 ? 3.104 29.875 18.703 1 96.12 81 ARG B O 1
ATOM 1770 N N . TRP B 1 82 ? 2.838 28.281 17.109 1 96.94 82 TRP B N 1
ATOM 1771 C CA . TRP B 1 82 ? 1.601 27.766 17.703 1 96.94 82 TRP B CA 1
ATOM 1772 C C . TRP B 1 82 ? 1.831 27.266 19.125 1 96.94 82 TRP B C 1
ATOM 1774 O O . TRP B 1 82 ? 1.047 27.578 20.031 1 96.94 82 TRP B O 1
ATOM 1784 N N . LEU B 1 83 ? 2.891 26.547 19.297 1 95.44 83 LEU B N 1
ATOM 1785 C CA . LEU B 1 83 ? 3.236 26.031 20.625 1 95.44 83 LEU B CA 1
ATOM 1786 C C . LEU B 1 83 ? 3.479 27.156 21.609 1 95.44 83 LEU B C 1
ATOM 17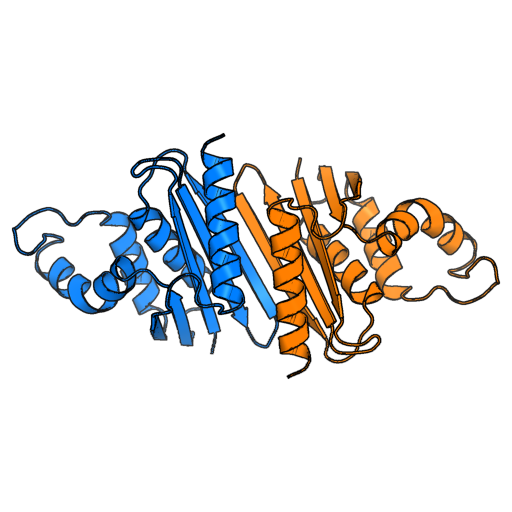88 O O . LEU B 1 83 ? 2.969 27.141 22.734 1 95.44 83 LEU B O 1
ATOM 1792 N N . ALA B 1 84 ? 4.16 28.172 21.234 1 95.44 84 ALA B N 1
ATOM 1793 C CA . ALA B 1 84 ? 4.547 29.297 22.094 1 95.44 84 ALA B CA 1
ATOM 1794 C C . ALA B 1 84 ? 3.332 30.141 22.469 1 95.44 84 ALA B C 1
ATOM 1796 O O . ALA B 1 84 ? 3.309 30.75 23.547 1 95.44 84 ALA B O 1
ATOM 1797 N N . ASN B 1 85 ? 2.338 30.109 21.594 1 96 85 ASN B N 1
ATOM 1798 C CA . ASN B 1 85 ? 1.182 30.969 21.812 1 96 85 ASN B CA 1
ATOM 1799 C C . ASN B 1 85 ? -0.021 30.172 22.312 1 96 85 ASN B C 1
ATOM 1801 O O . ASN B 1 85 ? -1.167 30.578 22.109 1 96 85 ASN B O 1
ATOM 1805 N N . GLY B 1 86 ? 0.241 28.969 22.812 1 96.62 86 GLY B N 1
ATOM 1806 C CA . GLY B 1 86 ? -0.833 28.156 23.359 1 96.62 86 GLY B CA 1
ATOM 1807 C C . GLY B 1 86 ? -1.828 27.688 22.312 1 96.62 86 GLY B C 1
ATOM 1808 O O . GLY B 1 86 ? -3.039 27.719 22.547 1 96.62 86 GLY B O 1
ATOM 1809 N N . TRP B 1 87 ? -1.295 27.391 21.062 1 97.31 87 TRP B N 1
ATOM 1810 C CA . TRP B 1 87 ? -2.062 26.844 19.938 1 97.31 87 TRP B CA 1
ATOM 1811 C C . TRP B 1 87 ? -3.082 27.859 19.438 1 97.31 87 TRP B C 1
ATOM 1813 O O . TRP B 1 87 ? -4.227 27.5 19.156 1 97.31 87 TRP B O 1
ATOM 1823 N N . LYS B 1 88 ? -2.656 29.047 19.5 1 96.31 88 LYS B N 1
ATOM 1824 C CA . LYS B 1 88 ? -3.404 30.125 18.859 1 96.31 88 LYS B CA 1
ATOM 1825 C C . LYS B 1 88 ? -2.693 30.641 17.609 1 96.31 88 LYS B C 1
ATOM 1827 O O . LYS B 1 88 ? -1.462 30.672 17.562 1 96.31 88 LYS B O 1
ATOM 1832 N N . THR B 1 89 ? -3.52 31 16.609 1 93.62 89 THR B N 1
ATOM 1833 C CA . THR B 1 89 ? -2.943 31.594 15.414 1 93.62 89 THR B CA 1
ATOM 1834 C C . THR B 1 89 ? -2.523 33.031 15.68 1 93.62 89 THR B C 1
ATOM 1836 O O . THR B 1 89 ? -2.734 33.562 16.766 1 93.62 89 THR B O 1
ATOM 1839 N N . ARG B 1 90 ? -1.907 33.688 14.648 1 90.44 90 ARG B N 1
ATOM 1840 C CA . ARG B 1 90 ? -1.46 35.062 14.781 1 90.44 90 ARG B CA 1
ATOM 1841 C C . ARG B 1 90 ? -2.627 36 15.109 1 90.44 90 ARG B C 1
ATOM 1843 O O . ARG B 1 90 ? -2.467 36.969 15.859 1 90.44 90 ARG B O 1
ATOM 1850 N N . ASP B 1 91 ? -3.77 35.656 14.672 1 92.5 91 ASP B N 1
ATOM 1851 C CA . ASP B 1 91 ? -4.965 36.469 14.891 1 92.5 91 ASP B CA 1
ATOM 1852 C C . ASP B 1 91 ? -5.707 36.031 16.156 1 92.5 91 ASP B C 1
ATOM 1854 O O . ASP B 1 91 ? -6.887 36.312 16.328 1 92.5 91 ASP B O 1
ATOM 1858 N N . ARG B 1 92 ? -5.074 35.156 16.938 1 92.5 92 ARG B N 1
ATOM 1859 C CA . ARG B 1 92 ? -5.527 34.75 18.25 1 92.5 92 ARG B CA 1
ATOM 1860 C C . ARG B 1 92 ? -6.691 33.781 18.141 1 92.5 92 ARG B C 1
ATOM 1862 O O . ARG B 1 92 ? -7.551 33.719 19.031 1 92.5 92 ARG B O 1
ATOM 1869 N N . ARG B 1 93 ? -6.766 33.156 17.016 1 95.75 93 ARG B N 1
ATOM 1870 C CA . ARG B 1 93 ? -7.758 32.094 16.844 1 95.75 93 ARG B CA 1
ATOM 1871 C C . ARG B 1 93 ? -7.164 30.734 17.188 1 95.75 93 ARG B C 1
ATOM 1873 O O . ARG B 1 93 ? -5.945 30.562 17.188 1 95.75 93 ARG B O 1
ATOM 1880 N N . ASP B 1 94 ? -8.023 29.844 17.438 1 96.81 94 ASP B N 1
ATOM 1881 C CA . ASP B 1 94 ? -7.574 28.5 17.734 1 96.81 94 ASP B CA 1
ATOM 1882 C C . ASP B 1 94 ? -6.992 27.828 16.484 1 96.81 94 ASP B C 1
ATOM 1884 O O . ASP B 1 94 ? -7.547 27.953 15.398 1 96.81 94 ASP B O 1
ATOM 1888 N N . VAL B 1 9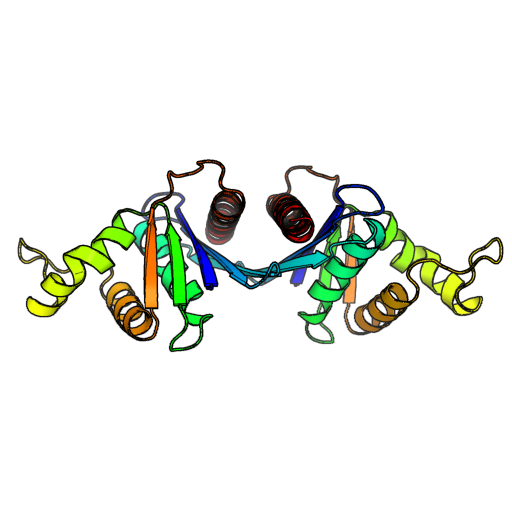5 ? -5.883 27.188 16.641 1 97.69 95 VAL B N 1
ATOM 1889 C CA . VAL B 1 95 ? -5.289 26.438 15.539 1 97.69 95 VAL B CA 1
ATOM 1890 C C . VAL B 1 95 ? -6.18 25.25 15.195 1 97.69 95 VAL B C 1
ATOM 1892 O O . VAL B 1 95 ? -6.535 24.453 16.078 1 97.69 95 VAL B O 1
ATOM 1895 N N . LYS B 1 96 ? -6.555 25.203 13.969 1 97.19 96 LYS B N 1
ATOM 1896 C CA . LYS B 1 96 ? -7.332 24.047 13.516 1 97.19 96 LYS B CA 1
ATOM 1897 C C . LYS B 1 96 ? -6.496 22.781 13.555 1 97.19 96 LYS B C 1
ATOM 1899 O O . LYS B 1 96 ? -5.281 22.828 13.344 1 97.19 96 LYS B O 1
ATOM 1904 N N . ASN B 1 97 ? -7.133 21.609 13.852 1 98.12 97 ASN B N 1
ATOM 1905 C CA . ASN B 1 97 ? -6.52 20.297 13.844 1 98.12 97 ASN B CA 1
ATOM 1906 C C . ASN B 1 97 ? -5.398 20.188 14.867 1 98.12 97 ASN B C 1
ATOM 1908 O O . ASN B 1 97 ? -4.379 19.531 14.617 1 98.12 97 ASN B O 1
ATOM 1912 N N . ARG B 1 98 ? -5.551 20.797 15.891 1 98.25 98 ARG B N 1
ATOM 1913 C CA . ARG B 1 98 ? -4.539 20.797 16.938 1 98.25 98 ARG B CA 1
ATOM 1914 C C . ARG B 1 98 ? -4.195 19.375 17.375 1 98.25 98 ARG B C 1
ATOM 1916 O O . ARG B 1 98 ? -3.025 19.047 17.594 1 98.25 98 ARG B O 1
ATOM 1923 N N . ASP B 1 99 ? -5.207 18.609 17.516 1 98.44 99 ASP B N 1
ATOM 1924 C CA . ASP B 1 99 ? -5 17.219 17.938 1 98.44 99 ASP B CA 1
ATOM 1925 C C . ASP B 1 99 ? -4.012 16.516 17.016 1 98.44 99 ASP B C 1
ATOM 1927 O O . ASP B 1 99 ? -3.104 15.82 17.484 1 98.44 99 ASP B O 1
ATOM 1931 N N . LEU B 1 100 ? -4.133 16.703 15.781 1 98.69 100 LEU B N 1
ATOM 1932 C CA . LEU B 1 100 ? -3.264 16.047 14.805 1 98.69 100 LEU B CA 1
ATOM 1933 C C . LEU B 1 100 ? -1.892 16.703 14.773 1 98.69 100 LEU B C 1
ATOM 1935 O O . LEU B 1 100 ? -0.873 16.031 14.617 1 98.69 100 LEU B O 1
ATOM 1939 N N . TRP B 1 101 ? -1.885 17.984 14.914 1 98.56 101 TRP B N 1
ATOM 1940 C CA . TRP B 1 101 ? -0.607 18.688 14.938 1 98.56 101 TRP B CA 1
ATOM 1941 C C . TRP B 1 101 ? 0.239 18.234 16.125 1 98.56 101 TRP B C 1
ATOM 1943 O O . TRP B 1 101 ? 1.446 18.031 15.984 1 98.56 101 TRP B O 1
ATOM 1953 N N . GLU B 1 102 ? -0.364 18.109 17.266 1 98.12 102 GLU B N 1
ATOM 1954 C CA . GLU B 1 102 ? 0.356 17.641 18.453 1 98.12 102 GLU B CA 1
ATOM 1955 C C . GLU B 1 102 ? 0.938 16.25 18.234 1 98.12 102 GLU B C 1
ATOM 1957 O O . GLU B 1 102 ? 2.084 15.984 18.594 1 98.12 102 GLU B O 1
ATOM 1962 N N . ARG B 1 103 ? 0.144 15.453 17.672 1 98.38 103 ARG B N 1
ATOM 1963 C CA . ARG B 1 103 ? 0.608 14.109 17.375 1 98.38 103 ARG B CA 1
ATOM 1964 C C . ARG B 1 103 ? 1.779 14.133 16.391 1 98.38 103 ARG B C 1
ATOM 1966 O O . ARG B 1 103 ? 2.789 13.461 16.609 1 98.38 103 ARG B O 1
ATOM 1973 N N . LEU B 1 104 ? 1.615 14.891 15.336 1 98.56 104 LEU B N 1
ATOM 1974 C CA . LEU B 1 104 ? 2.674 14.984 14.336 1 98.56 104 LEU B CA 1
ATOM 1975 C C . LEU B 1 104 ? 3.943 15.57 14.945 1 98.56 104 LEU B C 1
ATOM 1977 O O . LEU B 1 104 ? 5.047 15.094 14.672 1 98.56 104 LEU B O 1
ATOM 1981 N N . TRP B 1 105 ? 3.783 16.547 15.734 1 97.69 105 TRP B N 1
ATOM 1982 C CA . TRP B 1 105 ? 4.914 17.219 16.375 1 97.69 105 TRP B CA 1
ATOM 1983 C C . TRP B 1 105 ? 5.711 16.234 17.219 1 97.69 105 TRP B C 1
ATOM 1985 O O . TRP B 1 105 ? 6.945 16.219 17.172 1 97.69 105 TRP B O 1
ATOM 1995 N N . ARG B 1 106 ? 5.043 15.453 18 1 97.62 106 ARG B N 1
ATOM 1996 C CA . ARG B 1 106 ? 5.695 14.461 18.844 1 97.62 106 ARG B CA 1
ATOM 1997 C C . ARG B 1 106 ? 6.441 13.43 18 1 97.62 106 ARG B C 1
ATOM 1999 O O . ARG B 1 106 ? 7.598 13.102 18.297 1 97.62 106 ARG B O 1
ATOM 2006 N N . LEU B 1 107 ? 5.812 12.922 16.984 1 98.06 107 LEU B N 1
ATOM 2007 C CA . LEU B 1 107 ? 6.418 11.914 16.125 1 98.06 107 LEU B CA 1
ATOM 2008 C C . LEU B 1 107 ? 7.629 12.484 15.383 1 98.06 107 LEU B C 1
ATOM 2010 O O . LEU B 1 107 ? 8.648 11.805 15.242 1 98.06 107 LEU B O 1
ATOM 2014 N N . ALA B 1 108 ? 7.484 13.68 14.938 1 97.06 108 ALA B N 1
ATOM 2015 C CA . ALA B 1 108 ? 8.555 14.336 14.188 1 97.06 108 ALA B CA 1
ATOM 2016 C C . ALA B 1 108 ? 9.812 14.484 15.039 1 97.06 108 ALA B C 1
ATOM 2018 O O . ALA B 1 108 ? 10.93 14.445 14.516 1 97.06 108 ALA B O 1
ATOM 2019 N N . ALA B 1 109 ? 9.648 14.633 16.297 1 96 109 ALA B N 1
ATOM 2020 C CA . ALA B 1 109 ? 10.773 14.82 17.203 1 96 109 ALA B CA 1
ATOM 2021 C C . ALA B 1 109 ? 11.555 13.523 17.391 1 96 109 ALA B C 1
ATOM 2023 O O . ALA B 1 109 ? 12.68 13.539 17.875 1 96 109 ALA B O 1
ATOM 2024 N N . GLU B 1 110 ? 10.945 12.406 17.047 1 97.25 110 GLU B N 1
ATOM 2025 C CA . GLU B 1 110 ? 11.539 11.094 17.281 1 97.25 110 GLU B CA 1
ATOM 2026 C C . GLU B 1 110 ? 12.414 10.656 16.109 1 97.25 110 GLU B C 1
ATOM 2028 O O . GLU B 1 110 ? 13.164 9.688 16.219 1 97.25 110 GLU B O 1
ATOM 2033 N N . VAL B 1 111 ? 12.297 11.336 15 1 97.19 111 VAL B N 1
ATOM 2034 C CA . VAL B 1 111 ? 13.016 10.938 13.797 1 97.19 111 VAL B CA 1
ATOM 2035 C C . VAL B 1 111 ? 13.742 12.141 13.203 1 97.19 111 VAL B C 1
ATOM 2037 O O . VAL B 1 111 ? 13.547 13.273 13.648 1 97.19 111 VAL B O 1
ATOM 2040 N N . GLU B 1 112 ? 14.688 11.883 12.344 1 96.5 112 GLU B N 1
ATOM 2041 C CA . GLU B 1 112 ? 15.297 12.93 11.531 1 96.5 112 GLU B CA 1
ATOM 2042 C C . GLU B 1 112 ? 14.531 13.125 10.227 1 96.5 112 GLU B C 1
ATOM 2044 O O . GLU B 1 112 ? 14.562 12.266 9.344 1 96.5 112 GLU B O 1
ATOM 2049 N N . LEU B 1 113 ? 13.898 14.281 10.125 1 95.88 113 LEU B N 1
ATOM 2050 C CA . LEU B 1 113 ? 12.961 14.469 9.023 1 95.88 113 LEU B CA 1
ATOM 2051 C C . LEU B 1 113 ? 13.523 15.43 7.984 1 95.88 113 LEU B C 1
ATOM 2053 O O . LEU B 1 113 ? 14.125 16.453 8.336 1 95.88 113 LEU B O 1
ATOM 2057 N N . GLU B 1 114 ? 13.43 15.047 6.789 1 95.69 114 GLU B N 1
ATOM 2058 C CA . GLU B 1 114 ? 13.578 15.914 5.625 1 95.69 114 GLU B CA 1
ATOM 2059 C C . GLU B 1 114 ? 12.273 16 4.828 1 95.69 114 GLU B C 1
ATOM 2061 O O . GLU B 1 114 ? 11.672 14.969 4.508 1 95.69 114 GLU B O 1
ATOM 2066 N N . TRP B 1 115 ? 11.789 17.234 4.555 1 95 115 TRP B N 1
ATOM 2067 C CA . TRP B 1 115 ? 10.555 17.438 3.809 1 95 115 TRP B CA 1
ATOM 2068 C C . TRP B 1 115 ? 10.852 17.781 2.354 1 95 115 TRP B C 1
ATOM 2070 O O . TRP B 1 115 ? 11.656 18.672 2.072 1 95 115 TRP B O 1
ATOM 2080 N N . VAL B 1 116 ? 10.203 17.062 1.512 1 91.44 116 VAL B N 1
ATOM 2081 C CA . VAL B 1 116 ? 10.32 17.328 0.083 1 91.44 116 VAL B CA 1
ATOM 2082 C C . VAL B 1 116 ? 8.945 17.625 -0.504 1 91.44 116 VAL B C 1
ATOM 2084 O O . VAL B 1 116 ? 8.039 16.797 -0.43 1 91.44 116 VAL B O 1
ATOM 2087 N N . TRP B 1 117 ? 8.844 18.781 -1.004 1 88.75 117 TRP B N 1
ATOM 2088 C CA . TRP B 1 117 ? 7.594 19.156 -1.667 1 88.75 117 TRP B CA 1
ATOM 2089 C C . TRP B 1 117 ? 7.555 18.609 -3.092 1 88.75 117 TRP B C 1
ATOM 2091 O O . TRP B 1 117 ? 8.531 18.734 -3.838 1 88.75 117 TRP B O 1
ATOM 2101 N N . VAL B 1 118 ? 6.594 17.906 -3.367 1 85.62 118 VAL B N 1
ATOM 2102 C CA . VAL B 1 118 ? 6.43 17.375 -4.719 1 85.62 118 VAL B CA 1
ATOM 2103 C C . VAL B 1 118 ? 5.191 18 -5.363 1 85.62 118 VAL B C 1
ATOM 2105 O O . VAL B 1 118 ? 4.215 18.297 -4.68 1 85.62 118 VAL B O 1
ATOM 2108 N N . GLN B 1 119 ? 5.391 18.422 -6.637 1 76 119 GLN B N 1
ATOM 2109 C CA . GLN B 1 119 ? 4.203 18.938 -7.309 1 76 119 GLN B CA 1
ATOM 2110 C C . GLN B 1 119 ? 3.125 17.859 -7.414 1 76 119 GLN B C 1
ATOM 2112 O O . GLN B 1 119 ? 3.428 16.703 -7.707 1 76 119 GLN B O 1
ATOM 2117 N N . GLY B 1 120 ? 1.956 18.188 -6.9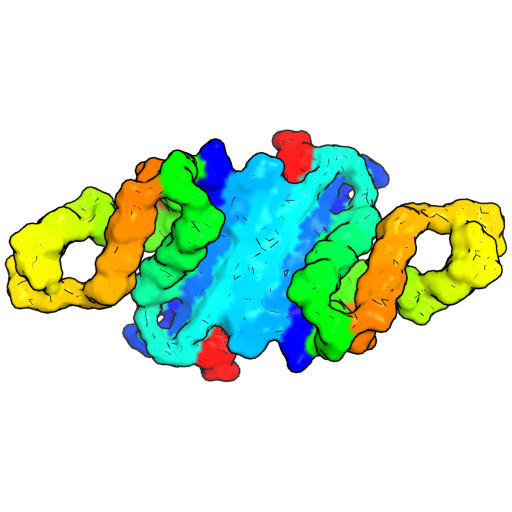8 1 64.94 120 GLY B N 1
ATOM 2118 C CA . GLY B 1 120 ? 0.853 17.234 -7.094 1 64.94 120 GLY B CA 1
ATOM 2119 C C . GLY B 1 120 ? 0.814 16.516 -8.43 1 64.94 120 GLY B C 1
ATOM 2120 O O . GLY B 1 120 ? 1.127 17.109 -9.461 1 64.94 120 GLY B O 1
ATOM 2121 N N . HIS B 1 121 ? 0.664 15.305 -8.477 1 59.56 121 HIS B N 1
ATOM 2122 C CA . HIS B 1 121 ? 0.475 14.484 -9.664 1 59.56 121 HIS B CA 1
ATOM 2123 C C . HIS B 1 121 ? 1.708 14.523 -10.562 1 59.56 121 HIS B C 1
ATOM 2125 O O . HIS B 1 121 ? 1.61 14.281 -11.766 1 59.56 121 HIS B O 1
ATOM 2131 N N . ALA B 1 122 ? 2.799 15.008 -10.18 1 56.69 122 ALA B N 1
ATOM 2132 C CA . ALA B 1 122 ? 3.971 15.234 -11.016 1 56.69 122 ALA B CA 1
ATOM 2133 C C . ALA B 1 122 ? 4.629 13.914 -11.414 1 56.69 122 ALA B C 1
ATOM 2135 O O . ALA B 1 122 ? 5.789 13.898 -11.836 1 56.69 122 ALA B O 1
ATOM 2136 N N . GLY B 1 123 ? 3.949 12.938 -11.398 1 57.81 123 GLY B N 1
ATOM 2137 C CA . GLY B 1 123 ? 4.504 11.789 -12.102 1 57.81 123 GLY B CA 1
ATOM 2138 C C . GLY B 1 123 ? 5.531 11.031 -11.281 1 57.81 123 GLY B C 1
ATOM 2139 O O . GLY B 1 123 ? 6.363 10.312 -11.836 1 57.81 123 GLY B O 1
ATOM 2140 N N . VAL B 1 124 ? 5.742 11.461 -10.031 1 63.22 124 VAL B N 1
ATOM 2141 C CA . VAL B 1 124 ? 6.594 10.531 -9.297 1 63.22 124 VAL B CA 1
ATOM 2142 C C . VAL B 1 124 ? 5.809 9.266 -8.969 1 63.22 124 VAL B C 1
ATOM 2144 O O . VAL B 1 124 ? 4.68 9.336 -8.469 1 63.22 124 VAL B O 1
ATOM 2147 N N . GLY B 1 125 ? 6.387 8.141 -9.258 1 87.75 125 GLY B N 1
ATOM 2148 C CA . GLY B 1 125 ? 5.66 6.883 -9.297 1 87.75 125 GLY B CA 1
ATOM 2149 C C . GLY B 1 125 ? 4.918 6.582 -8.008 1 87.75 125 GLY B C 1
ATOM 2150 O O . GLY B 1 125 ? 3.701 6.379 -8.023 1 87.75 125 GLY B O 1
ATOM 2151 N N . TRP B 1 126 ? 5.523 6.918 -6.801 1 93 126 TRP B N 1
ATOM 2152 C CA . TRP B 1 126 ? 4.891 6.492 -5.555 1 93 126 TRP B CA 1
ATOM 2153 C C . TRP B 1 126 ? 3.883 7.531 -5.074 1 93 126 TRP B C 1
ATOM 2155 O O . TRP B 1 126 ? 2.908 7.191 -4.398 1 93 126 TRP B O 1
ATOM 2165 N N . ASN B 1 127 ? 4.047 8.867 -5.426 1 93 127 ASN B N 1
ATOM 2166 C CA . ASN B 1 127 ? 3.066 9.906 -5.113 1 93 127 ASN B CA 1
ATOM 2167 C C . ASN B 1 127 ? 1.731 9.641 -5.801 1 93 127 ASN B C 1
ATOM 2169 O O . ASN B 1 127 ? 0.67 9.836 -5.207 1 93 127 ASN B O 1
ATOM 2173 N N . GLU B 1 128 ? 1.859 9.234 -6.996 1 92.62 128 GLU B N 1
ATOM 2174 C CA . GLU B 1 128 ? 0.653 8.891 -7.746 1 92.62 128 GLU B CA 1
ATOM 2175 C C . GLU B 1 128 ? -0.066 7.703 -7.117 1 92.62 128 GLU B C 1
ATOM 2177 O O . GLU B 1 128 ? -1.298 7.66 -7.09 1 92.62 128 GLU B O 1
ATOM 2182 N N . VAL B 1 129 ? 0.719 6.758 -6.668 1 95.19 129 VAL B N 1
ATOM 2183 C CA . VAL B 1 129 ? 0.153 5.598 -5.98 1 95.19 129 VAL B CA 1
ATOM 2184 C C . VAL B 1 129 ? -0.621 6.059 -4.746 1 95.19 129 VAL B C 1
ATOM 2186 O O . VAL B 1 129 ? -1.771 5.66 -4.547 1 95.19 129 VAL B O 1
ATOM 2189 N N . CYS B 1 130 ? -0.038 6.961 -3.961 1 96.44 130 CYS B N 1
ATOM 2190 C CA . CYS B 1 130 ? -0.697 7.457 -2.76 1 96.44 130 CYS B CA 1
ATOM 2191 C C . CYS B 1 130 ? -1.959 8.234 -3.113 1 96.44 130 CYS B C 1
ATOM 2193 O O . CYS B 1 130 ? -2.982 8.109 -2.439 1 96.44 130 CYS B O 1
ATOM 2195 N N . ASP B 1 131 ? -1.808 9.047 -4.145 1 95.12 131 ASP B N 1
ATOM 2196 C CA . ASP B 1 131 ? -2.957 9.82 -4.605 1 95.12 131 ASP B CA 1
ATOM 2197 C C . ASP B 1 131 ? -4.137 8.906 -4.934 1 95.12 131 ASP B C 1
ATOM 2199 O O . ASP B 1 131 ? -5.254 9.133 -4.465 1 95.12 131 ASP B O 1
ATOM 2203 N N . ARG B 1 132 ? -3.891 7.891 -5.672 1 94.38 132 ARG B N 1
ATOM 2204 C CA . ARG B 1 132 ? -4.938 6.949 -6.055 1 94.38 132 ARG B CA 1
ATOM 2205 C C . ARG B 1 132 ? -5.504 6.234 -4.832 1 94.38 132 ARG B C 1
ATOM 2207 O O . ARG B 1 132 ? -6.723 6.098 -4.691 1 94.38 132 ARG B O 1
ATOM 2214 N N . MET B 1 133 ? -4.633 5.766 -3.945 1 96.75 133 MET B N 1
ATOM 2215 C CA . MET B 1 133 ? -5.07 5.062 -2.742 1 96.75 133 MET B CA 1
ATOM 2216 C C . MET B 1 133 ? -5.957 5.957 -1.884 1 96.75 133 MET B C 1
ATOM 2218 O O . MET B 1 133 ? -7 5.52 -1.397 1 96.75 133 MET B O 1
ATOM 2222 N N . ALA B 1 134 ? -5.527 7.215 -1.693 1 97 134 ALA B N 1
ATOM 2223 C CA . ALA B 1 134 ? -6.285 8.148 -0.87 1 97 134 ALA B CA 1
ATOM 2224 C C . ALA B 1 134 ? -7.672 8.398 -1.461 1 97 134 ALA B C 1
ATOM 2226 O O . ALA B 1 134 ? -8.664 8.445 -0.732 1 97 134 ALA B O 1
ATOM 2227 N N . HIS B 1 135 ? -7.723 8.578 -2.76 1 95.5 135 HIS B N 1
ATOM 2228 C CA . HIS B 1 135 ? -9 8.82 -3.418 1 95.5 135 HIS B CA 1
ATOM 2229 C C . HIS B 1 135 ? -9.922 7.609 -3.303 1 95.5 135 HIS B C 1
ATOM 2231 O O . HIS B 1 135 ? -11.117 7.754 -3.059 1 95.5 135 HIS B O 1
ATOM 2237 N N . LEU B 1 136 ? -9.383 6.445 -3.539 1 95.06 136 LEU B N 1
ATOM 2238 C CA . LEU B 1 136 ? -10.18 5.23 -3.404 1 95.06 136 LEU B CA 1
ATOM 2239 C C . LEU B 1 136 ? -10.68 5.062 -1.973 1 95.06 136 LEU B C 1
ATOM 2241 O O . LEU B 1 136 ? -11.812 4.637 -1.753 1 95.06 136 LEU B O 1
ATOM 2245 N N . ALA B 1 137 ? -9.82 5.383 -1.016 1 96.44 137 ALA B N 1
ATOM 2246 C CA . ALA B 1 137 ? -10.211 5.324 0.391 1 96.44 137 ALA B CA 1
ATOM 2247 C C . ALA B 1 137 ? -11.352 6.293 0.686 1 96.44 137 ALA B C 1
ATOM 2249 O O . ALA B 1 137 ? -12.297 5.949 1.396 1 96.44 137 ALA B O 1
ATOM 2250 N N . ALA B 1 138 ? -11.234 7.508 0.144 1 96.44 138 ALA B N 1
ATOM 2251 C CA . ALA B 1 138 ? -12.289 8.5 0.32 1 96.44 138 ALA B CA 1
ATOM 2252 C C . ALA B 1 138 ? -13.609 8.008 -0.258 1 96.44 138 ALA B C 1
ATOM 2254 O O . ALA B 1 138 ? -14.664 8.148 0.369 1 96.44 138 ALA B O 1
ATOM 2255 N N . LEU B 1 139 ? -13.547 7.504 -1.474 1 93.69 139 LEU B N 1
ATOM 2256 C CA . LEU B 1 139 ? -14.734 6.98 -2.137 1 93.69 139 LEU B CA 1
ATOM 2257 C C . LEU B 1 139 ? -15.391 5.895 -1.294 1 93.69 139 LEU B C 1
ATOM 2259 O O . LEU B 1 139 ? -16.609 5.891 -1.128 1 93.69 139 LEU B O 1
ATOM 2263 N N . ARG B 1 140 ? -14.609 5.016 -0.761 1 92.75 140 ARG B N 1
ATOM 2264 C CA . ARG B 1 140 ? -15.133 3.924 0.054 1 92.75 140 ARG B CA 1
ATOM 2265 C C . ARG B 1 140 ? -15.742 4.449 1.35 1 92.75 140 ARG B C 1
ATOM 2267 O O . ARG B 1 140 ? -16.766 3.934 1.817 1 92.75 140 ARG B O 1
ATOM 2274 N N . ALA B 1 141 ? -15.07 5.445 1.916 1 93.44 141 ALA B N 1
ATOM 2275 C CA . ALA B 1 141 ? -15.555 6.035 3.16 1 93.44 141 ALA B CA 1
ATOM 2276 C C . ALA B 1 141 ? -16.922 6.695 2.961 1 93.44 141 ALA B C 1
ATOM 2278 O O . ALA B 1 141 ? -17.734 6.73 3.881 1 93.44 141 ALA B O 1
ATOM 2279 N N . GLY B 1 142 ? -17.125 7.25 1.76 1 91.06 142 GLY B N 1
ATOM 2280 C CA . GLY B 1 142 ? -18.359 7.934 1.46 1 91.06 142 GLY B CA 1
ATOM 2281 C C . GLY B 1 142 ? -19.5 6.984 1.113 1 91.06 142 GLY B C 1
ATOM 2282 O O . GLY B 1 142 ? -20.656 7.395 1.022 1 91.06 142 GLY B O 1
ATOM 2283 N N . GLY B 1 143 ? -19.25 5.703 0.953 1 82.94 143 GLY B N 1
ATOM 2284 C CA . GLY B 1 143 ? -20.281 4.734 0.609 1 82.94 143 GLY B CA 1
ATOM 2285 C C . GLY B 1 143 ? -20.484 4.586 -0.887 1 82.94 143 GLY B C 1
ATOM 2286 O O . GLY B 1 143 ? -20.328 5.551 -1.64 1 82.94 143 GLY B O 1
#

Solvent-accessible surface area (backbone atoms only — not comparable to full-atom values): 14025 Å² total; per-residue (Å²): 118,36,42,32,26,31,22,41,22,44,58,51,82,65,20,13,10,2,16,5,21,37,42,41,48,96,53,27,36,40,31,39,34,28,48,37,52,70,38,40,36,68,57,19,38,48,47,11,49,41,59,47,52,71,73,52,58,76,68,36,48,35,39,40,37,33,58,49,60,68,55,54,43,38,72,73,66,42,42,66,56,22,62,75,52,74,42,25,40,97,85,69,38,74,46,79,65,48,73,56,48,53,52,39,52,56,55,53,71,42,33,46,78,42,83,39,81,40,66,73,81,66,70,50,72,62,50,45,46,14,44,51,44,3,45,52,15,9,49,52,34,55,102,118,37,42,33,27,31,23,41,22,45,58,52,82,67,20,12,10,2,15,5,22,36,41,40,47,97,54,28,38,39,32,39,34,28,47,36,53,72,37,38,37,67,57,18,39,47,45,11,50,42,59,47,53,72,74,51,57,77,68,37,48,36,39,40,38,33,57,49,61,68,55,54,42,38,74,74,66,43,42,65,55,22,61,75,52,74,44,25,42,98,86,69,38,75,48,78,62,46,73,57,49,53,51,39,52,57,54,52,70,41,34,45,77,41,82,39,81,40,66,74,80,64,69,47,73,62,50,47,46,14,45,52,44,2,45,51,16,10,50,52,33,55,101

Sequence (286 aa):
MIEVYTDGACKGNPGPGGWAYVVVRDGEGEGAFGGERMTTNNRMELLAVIKALERVDAGGRVRVYTDSEYVRRGITEWIDRWLANGWKTRDRRDVKNRDLWERLWRLAAEVELEWVWVQGHAGVGWNEVCDRMAHLAALRAGGMIEVYTDGACKGNPGPGGWAYVVVRDGEGEGAFGGERMTTNNRMELLAVIKALERVDAGGRVRVYTDSEYVRRGITEWIDRWLANGWKTRDRRDVKNRDLWERLWRLAAEVELEWVWVQGHAGVGWNEVCDRMAHLAALRAGG

pLDDT: mean 94.45, std 7.5, range [56.0, 98.75]

InterPro domains:
  IPR002156 Ribonuclease H domain [PF00075] (3-137)
  IPR002156 Ribonuclease H domain [PS50879] (1-139)
  IPR012337 Ribonuclease H-like superfamily [SSF53098] (1-139)
  IPR022892 Ribonuclease HI [MF_00042] (1-143)
  IPR022892 Ribonuclease HI [cd09278] (1-138)
  IPR036397 Ribonuclease H superfamily [G3DSA:3.30.420.10] (1-142)
  IPR050092 Ribonuclease H [PTHR10642] (2-138)